Protein AF-W7L1K3-F1 (afdb_monomer)

Mean predicted aligned error: 6.77 Å

Radius of gyration: 20.01 Å; Cα contacts (8 Å, |Δi|>4): 403; chains: 1; bounding box: 51×34×60 Å

Structure (mmCIF, N/CA/C/O backbone):
data_AF-W7L1K3-F1
#
_entry.id   AF-W7L1K3-F1
#
loop_
_atom_site.group_PDB
_atom_site.id
_atom_site.type_symbol
_atom_site.label_atom_id
_atom_site.label_alt_id
_atom_site.label_comp_id
_atom_site.label_asym_id
_atom_site.label_entity_id
_atom_site.label_seq_id
_atom_site.pdbx_PDB_ins_code
_atom_site.Cartn_x
_atom_site.Cartn_y
_atom_site.Cartn_z
_atom_site.occupancy
_atom_site.B_iso_or_equiv
_atom_site.auth_seq_id
_atom_site.auth_comp_id
_atom_site.auth_asym_id
_atom_site.auth_atom_id
_atom_site.pdbx_PDB_model_num
ATOM 1 N N . MET A 1 1 ? -11.230 3.909 22.673 1.00 78.31 1 MET A N 1
ATOM 2 C CA . MET A 1 1 ? -10.553 5.208 22.445 1.00 78.31 1 MET A CA 1
ATOM 3 C C . MET A 1 1 ? -11.405 6.005 21.473 1.00 78.31 1 MET A C 1
ATOM 5 O O . MET A 1 1 ? -11.542 5.576 20.331 1.00 78.31 1 MET A O 1
ATOM 9 N N . LYS A 1 2 ? -11.936 7.160 21.893 1.00 91.50 2 LYS A N 1
ATOM 10 C CA . LYS A 1 2 ? -12.696 8.047 21.000 1.00 91.50 2 LYS A CA 1
ATOM 11 C C . LYS A 1 2 ? -11.773 8.823 20.076 1.00 91.50 2 LYS A C 1
ATOM 13 O O . LYS A 1 2 ? -10.709 9.268 20.498 1.00 91.50 2 LYS A O 1
ATOM 18 N N . PHE A 1 3 ? -12.205 9.022 18.838 1.00 91.75 3 PHE A N 1
ATOM 19 C CA . PHE A 1 3 ? -11.509 9.873 17.883 1.00 91.75 3 PHE A CA 1
ATOM 20 C C . PHE A 1 3 ? -12.466 10.470 16.857 1.00 91.75 3 PHE A C 1
ATOM 22 O O . PHE A 1 3 ? -13.527 9.907 16.563 1.00 91.75 3 PHE A O 1
ATOM 29 N N . GLU A 1 4 ? -12.073 11.612 16.303 1.00 92.44 4 GLU A N 1
ATOM 30 C CA . GLU A 1 4 ? -12.702 12.162 15.108 1.00 92.44 4 GLU A CA 1
ATOM 31 C C . GLU A 1 4 ? -12.163 11.454 13.874 1.00 92.44 4 GLU A C 1
ATOM 33 O O . GLU A 1 4 ? -10.956 11.243 13.716 1.00 92.44 4 GLU A O 1
ATOM 38 N N . GLY A 1 5 ? -13.068 11.061 12.993 1.00 92.94 5 GLY A N 1
ATOM 39 C CA . GLY A 1 5 ? -12.716 10.237 11.858 1.00 92.94 5 GLY A CA 1
ATOM 40 C C . GLY A 1 5 ? -13.723 10.336 10.734 1.00 92.94 5 GLY A C 1
ATOM 41 O O . GLY A 1 5 ? -14.677 11.119 10.741 1.00 92.94 5 GLY A O 1
ATOM 42 N N . LYS A 1 6 ? -13.494 9.519 9.719 1.00 94.25 6 LYS A N 1
ATOM 43 C CA . LYS A 1 6 ? -14.385 9.387 8.576 1.00 94.25 6 LYS A CA 1
ATOM 44 C C . LYS A 1 6 ? -14.376 7.969 8.046 1.00 94.25 6 LYS A C 1
ATOM 46 O O . LYS A 1 6 ? -13.450 7.199 8.286 1.00 94.25 6 LYS A O 1
ATOM 51 N N . ILE A 1 7 ? -15.413 7.661 7.287 1.00 94.56 7 ILE A N 1
ATOM 52 C CA . ILE A 1 7 ? -15.536 6.418 6.545 1.00 94.56 7 ILE A CA 1
ATOM 53 C C . ILE A 1 7 ? -15.354 6.755 5.070 1.00 94.56 7 ILE A C 1
ATOM 55 O O . ILE A 1 7 ? -16.079 7.594 4.532 1.00 94.56 7 ILE A O 1
ATOM 59 N N . LEU A 1 8 ? -14.352 6.144 4.444 1.00 92.88 8 LEU A N 1
ATOM 60 C CA . LEU A 1 8 ? -14.121 6.190 3.002 1.00 92.88 8 LEU A CA 1
ATOM 61 C C . LEU A 1 8 ? -14.648 4.884 2.419 1.00 92.88 8 LEU A C 1
ATOM 63 O O . LEU A 1 8 ? -14.206 3.826 2.852 1.00 92.88 8 LEU A O 1
ATOM 67 N N . PHE A 1 9 ? -15.563 4.924 1.460 1.00 92.56 9 PHE A N 1
ATOM 68 C CA . PHE A 1 9 ? -16.149 3.701 0.915 1.00 92.56 9 PHE A CA 1
ATOM 69 C C . PHE A 1 9 ? -16.414 3.793 -0.584 1.00 92.56 9 PHE A C 1
ATOM 71 O O . PHE A 1 9 ? -16.587 4.878 -1.137 1.00 92.56 9 PHE A O 1
ATOM 78 N N . TYR A 1 10 ? -16.394 2.630 -1.224 1.00 88.62 10 TYR A N 1
ATOM 79 C CA . TYR A 1 10 ? -16.428 2.438 -2.665 1.00 88.62 10 TYR A CA 1
ATOM 80 C C . TYR A 1 10 ? -17.730 1.733 -3.024 1.00 88.62 10 TYR A C 1
ATOM 82 O O . TYR A 1 10 ? -18.000 0.658 -2.487 1.00 88.62 10 TYR A O 1
ATOM 90 N N . VAL A 1 11 ? -18.522 2.315 -3.921 1.00 87.75 11 VAL A N 1
ATOM 91 C CA . VAL A 1 11 ? -19.833 1.775 -4.310 1.00 87.75 11 VAL A CA 1
ATOM 92 C C . VAL A 1 11 ? -19.910 1.630 -5.821 1.00 87.75 11 VAL A C 1
ATOM 94 O O . VAL A 1 11 ? -19.554 2.555 -6.547 1.00 87.75 11 VAL A O 1
ATOM 97 N N . LYS A 1 12 ? -20.381 0.477 -6.293 1.00 84.06 12 LYS A N 1
ATOM 98 C CA . LYS A 1 12 ? -20.717 0.249 -7.699 1.00 84.06 12 LYS A CA 1
ATOM 99 C C . LYS A 1 12 ? -22.094 0.815 -8.016 1.00 84.06 12 LYS A C 1
ATOM 101 O O . LYS A 1 12 ? -23.059 0.565 -7.292 1.00 84.06 12 LYS A O 1
ATOM 106 N N . ASP A 1 13 ? -22.189 1.543 -9.119 1.00 82.25 13 ASP A N 1
ATOM 107 C CA . ASP A 1 13 ? -23.480 1.880 -9.711 1.00 82.25 13 ASP A CA 1
ATOM 108 C C . ASP A 1 13 ? -24.020 0.740 -10.595 1.00 82.25 13 ASP A C 1
ATOM 110 O O . ASP A 1 13 ? -23.425 -0.333 -10.719 1.00 82.25 13 ASP A O 1
ATOM 114 N N . THR A 1 14 ? -25.168 0.975 -11.231 1.00 85.75 14 THR A N 1
ATOM 115 C CA . THR A 1 14 ? -25.820 0.017 -12.138 1.00 85.75 14 THR A CA 1
ATOM 116 C C . THR A 1 14 ? -25.010 -0.294 -13.400 1.00 85.75 14 THR A C 1
ATOM 118 O O . THR A 1 14 ? -25.306 -1.272 -14.079 1.00 85.75 14 THR A O 1
ATOM 121 N N . TYR A 1 15 ? -23.997 0.515 -13.719 1.00 75.06 15 TYR A N 1
ATOM 122 C CA . TYR A 1 15 ? -23.096 0.337 -14.857 1.00 75.06 15 TYR A CA 1
ATOM 123 C C . TYR A 1 15 ? -21.750 -0.285 -14.450 1.00 75.06 15 TYR A C 1
ATOM 125 O O . TYR A 1 15 ? -20.845 -0.374 -15.279 1.00 75.06 15 TYR A O 1
ATOM 133 N N . ASN A 1 16 ? -21.613 -0.748 -13.200 1.00 68.19 16 ASN A N 1
ATOM 134 C CA . ASN A 1 16 ? -20.369 -1.242 -12.600 1.00 68.19 16 ASN A CA 1
ATOM 135 C C . ASN A 1 16 ? -19.248 -0.193 -12.497 1.00 68.19 16 ASN A C 1
ATOM 137 O O . ASN A 1 16 ? -18.088 -0.553 -12.275 1.00 68.19 16 ASN A O 1
ATOM 141 N N . CYS A 1 17 ? -19.571 1.097 -12.601 1.00 69.12 17 CYS A N 1
ATOM 142 C CA . CYS A 1 17 ? -18.617 2.153 -12.294 1.00 69.12 17 CYS A CA 1
ATOM 143 C C . CYS A 1 17 ? -18.466 2.259 -10.774 1.00 69.12 17 CYS A C 1
ATOM 145 O O . CYS A 1 17 ? -19.456 2.280 -10.041 1.00 69.12 17 CYS A O 1
ATOM 147 N N . VAL A 1 18 ? -17.222 2.316 -10.296 1.00 74.75 18 VAL A N 1
ATOM 148 C CA . VAL A 1 18 ? -16.917 2.425 -8.866 1.00 74.75 18 VAL A CA 1
ATOM 149 C C . VAL A 1 18 ? -16.780 3.894 -8.482 1.00 74.75 18 VAL A C 1
ATOM 151 O O . VAL A 1 18 ? -15.922 4.604 -9.003 1.00 74.75 18 VAL A O 1
ATOM 154 N N . HIS A 1 19 ? -17.591 4.325 -7.523 1.00 79.25 19 HIS A N 1
ATOM 155 C CA . HIS A 1 19 ? -17.624 5.682 -6.986 1.00 79.25 19 HIS A CA 1
ATOM 156 C C . HIS A 1 19 ? -17.067 5.716 -5.567 1.00 79.25 19 HIS A C 1
ATOM 158 O O . HIS A 1 19 ? -17.288 4.790 -4.787 1.00 79.25 19 HIS A O 1
ATOM 164 N N . ILE A 1 20 ? -16.360 6.794 -5.220 1.00 83.00 20 ILE A N 1
ATOM 165 C CA . ILE A 1 20 ? -15.726 6.974 -3.908 1.00 83.00 20 ILE A CA 1
ATOM 166 C C . ILE A 1 20 ? -16.520 7.990 -3.087 1.00 83.00 20 ILE A C 1
ATOM 168 O O . ILE A 1 20 ? -16.715 9.127 -3.513 1.00 83.00 20 ILE A O 1
ATOM 172 N N . TYR A 1 21 ? -16.897 7.613 -1.867 1.00 89.44 21 TYR A N 1
ATOM 173 C CA . TYR A 1 21 ? -17.633 8.459 -0.931 1.00 89.44 21 TYR A CA 1
ATOM 174 C C . TYR A 1 21 ? -16.874 8.632 0.385 1.00 89.44 21 TYR A C 1
ATOM 176 O O . TYR A 1 21 ? -16.199 7.720 0.862 1.00 89.44 21 TYR A O 1
ATOM 184 N N . LYS A 1 22 ? -17.002 9.816 0.996 1.00 91.19 22 LYS A N 1
ATOM 185 C CA . LYS A 1 22 ? -16.399 10.165 2.293 1.00 91.19 22 LYS A CA 1
ATOM 186 C C . LYS A 1 22 ? -17.496 10.614 3.266 1.00 91.19 22 LYS A C 1
ATOM 188 O O . LYS A 1 22 ? -18.189 11.594 3.002 1.00 91.19 22 LYS A O 1
ATOM 193 N N . LYS A 1 23 ? -17.624 9.953 4.420 1.00 93.88 23 LYS A N 1
ATOM 194 C CA . LYS A 1 23 ? -18.564 10.318 5.495 1.00 93.88 23 LYS A CA 1
ATOM 195 C C . LYS A 1 23 ? -17.812 10.687 6.769 1.00 93.88 23 LYS A C 1
ATOM 197 O O . LYS A 1 23 ? -17.231 9.816 7.403 1.00 93.88 23 LYS A O 1
ATOM 202 N N . LYS A 1 24 ? -17.831 11.964 7.159 1.00 93.19 24 LYS A N 1
ATOM 203 C CA . LYS A 1 24 ? -17.220 12.435 8.416 1.00 93.19 24 LYS A CA 1
ATOM 204 C C . LYS A 1 24 ? -18.101 12.112 9.627 1.00 93.19 24 LYS A C 1
ATOM 206 O O . LYS A 1 24 ? -19.330 12.153 9.528 1.00 93.19 24 LYS A O 1
ATOM 211 N N . SER A 1 25 ? -17.474 11.827 10.766 1.00 92.19 25 SER A N 1
ATOM 212 C CA . SER A 1 25 ? -18.152 11.770 12.061 1.00 92.19 25 SER A CA 1
ATOM 213 C C . SER A 1 25 ? -18.666 13.154 12.466 1.00 92.19 25 SER A C 1
ATOM 215 O O . SER A 1 25 ? -18.032 14.161 12.163 1.00 92.19 25 SER A O 1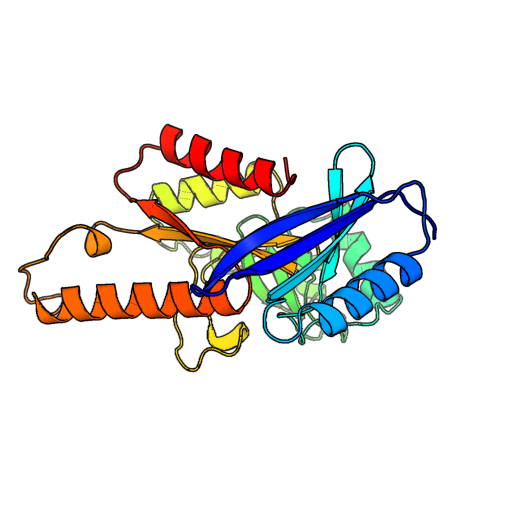
ATOM 217 N N . LYS A 1 26 ? -19.788 13.215 13.195 1.00 90.81 26 LYS A N 1
ATOM 218 C CA . LYS A 1 26 ? -20.305 14.479 13.765 1.00 90.81 26 LYS A CA 1
ATOM 219 C C . LYS A 1 26 ? -19.446 15.021 14.920 1.00 90.81 26 LYS A C 1
ATOM 221 O O . LYS A 1 26 ? -19.574 16.183 15.272 1.00 90.81 26 LYS A O 1
ATOM 226 N N . GLY A 1 27 ? -18.616 14.169 15.510 1.00 90.94 27 GLY A N 1
ATOM 227 C CA . GLY A 1 27 ? -17.691 14.469 16.598 1.00 90.94 27 GLY A CA 1
ATOM 228 C C . GLY A 1 27 ? -16.940 13.194 16.999 1.00 90.94 27 GLY A C 1
ATOM 229 O O . GLY A 1 27 ? -17.129 12.161 16.342 1.00 90.94 27 GLY A O 1
ATOM 230 N N . PRO A 1 28 ? -16.124 13.230 18.065 1.00 93.31 28 PRO A N 1
ATOM 231 C CA . PRO A 1 28 ? -15.355 12.075 18.506 1.00 93.31 28 PRO A CA 1
ATOM 232 C C . PRO A 1 28 ? -16.248 10.874 18.844 1.00 93.31 28 PRO A C 1
ATOM 234 O O . PRO A 1 28 ? -17.194 10.980 19.629 1.00 93.31 28 PRO A O 1
ATOM 237 N N . ALA A 1 29 ? -15.928 9.710 18.285 1.00 93.44 29 ALA A N 1
ATOM 238 C CA . ALA A 1 29 ? -16.671 8.471 18.500 1.00 93.44 29 ALA A CA 1
ATOM 239 C C . ALA A 1 29 ? -15.726 7.291 18.750 1.00 93.44 29 ALA A C 1
ATOM 241 O O . ALA A 1 29 ? -14.567 7.316 18.337 1.00 93.44 29 ALA A O 1
ATOM 242 N N . GLU A 1 30 ? -16.225 6.272 19.449 1.00 94.75 30 GLU A N 1
ATOM 243 C CA . GLU A 1 30 ? -15.527 4.992 19.606 1.00 94.75 30 GLU A CA 1
ATOM 244 C C . GLU A 1 30 ? -15.487 4.235 18.269 1.00 94.75 30 GLU A C 1
ATOM 246 O O . GLU A 1 30 ? -16.357 4.436 17.414 1.00 94.75 30 GLU A O 1
ATOM 251 N N . ILE A 1 31 ? -14.493 3.358 18.088 1.00 93.50 31 ILE A N 1
ATOM 252 C CA . ILE A 1 31 ? -14.287 2.628 16.827 1.00 93.50 31 ILE A CA 1
ATOM 253 C C . ILE A 1 31 ? -15.497 1.753 16.462 1.00 93.50 31 ILE A C 1
ATOM 255 O O . ILE A 1 31 ? -15.827 1.627 15.284 1.00 93.50 31 ILE A O 1
ATOM 259 N N . GLU A 1 32 ? -16.194 1.215 17.461 1.00 94.62 32 GLU A N 1
ATOM 260 C CA . GLU A 1 32 ? -17.378 0.363 17.330 1.00 94.62 32 GLU A CA 1
ATOM 261 C C . GLU A 1 32 ? -18.506 1.089 16.585 1.00 94.62 32 GLU A C 1
ATOM 263 O O . GLU A 1 32 ? -19.116 0.517 15.691 1.00 94.62 32 GLU A O 1
ATOM 268 N N . LYS A 1 33 ? -18.705 2.394 16.822 1.00 95.19 33 LYS A N 1
ATOM 269 C CA . LYS A 1 33 ? -19.738 3.173 16.112 1.00 95.19 33 LYS A CA 1
ATOM 270 C C . LYS A 1 33 ? -19.461 3.310 14.617 1.00 95.19 33 LYS A C 1
ATOM 272 O O . LYS A 1 33 ? -20.388 3.367 13.808 1.00 95.19 33 LYS A O 1
ATOM 277 N N . TYR A 1 34 ? -18.187 3.402 14.236 1.00 95.75 34 TYR A N 1
ATOM 278 C CA . TYR A 1 34 ? -17.806 3.406 12.825 1.00 95.75 34 TYR A CA 1
ATOM 279 C C . TYR A 1 34 ? -18.022 2.024 12.202 1.00 95.75 34 TYR A C 1
ATOM 281 O O . TYR A 1 34 ? -18.464 1.945 11.060 1.00 95.75 34 TYR A O 1
ATOM 289 N N . GLN A 1 35 ? -17.745 0.951 12.951 1.00 94.75 35 GLN A N 1
ATOM 290 C CA . GLN A 1 35 ? -17.969 -0.428 12.507 1.00 94.75 35 GLN A CA 1
ATOM 291 C C . GLN A 1 35 ? -19.457 -0.701 12.287 1.00 94.75 35 GLN A C 1
ATOM 293 O O . GLN A 1 35 ? -19.824 -1.103 11.192 1.00 94.75 35 GLN A O 1
ATOM 298 N N . GLU A 1 36 ? -20.314 -0.340 13.244 1.00 95.44 36 GLU A N 1
ATOM 299 C CA . GLU A 1 36 ? -21.773 -0.431 13.109 1.00 95.44 36 GLU A CA 1
ATOM 300 C C . GLU A 1 36 ? -22.287 0.306 11.863 1.00 95.44 36 GLU A C 1
ATOM 302 O O . GLU A 1 36 ? -23.193 -0.162 11.178 1.00 95.44 36 GLU A O 1
ATOM 307 N N . TYR A 1 37 ? -21.716 1.473 11.538 1.00 95.38 37 TYR A N 1
ATOM 308 C CA . TYR A 1 37 ? -22.080 2.190 10.315 1.00 95.38 37 TYR A CA 1
ATOM 309 C C . TYR A 1 37 ? -21.643 1.441 9.053 1.00 95.38 37 TYR A C 1
ATOM 311 O O . TYR A 1 37 ? -22.412 1.365 8.098 1.00 95.38 37 TYR A O 1
ATOM 319 N N . VAL A 1 38 ? -20.424 0.897 9.035 1.00 95.56 38 VAL A N 1
ATOM 320 C CA . VAL A 1 38 ? -19.939 0.074 7.917 1.00 95.56 38 VAL A CA 1
ATOM 321 C C . VAL A 1 38 ? -20.794 -1.182 7.750 1.00 95.56 38 VAL A C 1
ATOM 323 O O . VAL A 1 38 ? -21.073 -1.565 6.619 1.00 95.56 38 VAL A O 1
ATOM 326 N N . ASP A 1 39 ? -21.239 -1.801 8.840 1.00 95.50 39 ASP A N 1
ATOM 327 C CA . ASP A 1 39 ? -22.076 -2.997 8.779 1.00 95.50 39 ASP A CA 1
ATOM 328 C C . ASP A 1 39 ? -23.478 -2.678 8.244 1.00 95.50 39 ASP A C 1
ATOM 330 O O . ASP A 1 39 ? -23.932 -3.358 7.327 1.00 95.50 39 ASP A O 1
ATOM 334 N N . ARG A 1 40 ? -24.090 -1.555 8.650 1.00 96.38 40 ARG A N 1
ATOM 335 C CA . ARG A 1 40 ? -25.317 -1.063 7.993 1.00 96.38 40 ARG A CA 1
ATOM 336 C C . ARG A 1 40 ? -25.124 -0.784 6.502 1.00 96.38 40 ARG A C 1
ATOM 338 O O . ARG A 1 40 ? -25.985 -1.131 5.705 1.00 96.38 40 ARG A O 1
ATOM 345 N N . LEU A 1 41 ? -23.992 -0.197 6.095 1.00 95.56 41 LEU A N 1
ATOM 346 C CA . LEU A 1 41 ? -23.705 0.009 4.668 1.00 95.56 41 LEU A CA 1
ATOM 347 C C . LEU A 1 41 ? -23.650 -1.315 3.896 1.00 95.56 41 LEU A C 1
ATOM 349 O O . LEU A 1 41 ? -24.090 -1.355 2.750 1.00 95.56 41 LEU A O 1
ATOM 353 N N . LYS A 1 42 ? -23.106 -2.385 4.491 1.00 94.38 42 LYS A N 1
ATOM 354 C CA . LYS 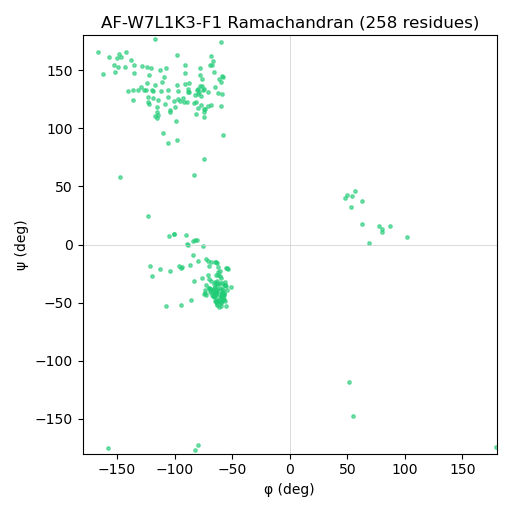A 1 42 ? -23.097 -3.715 3.861 1.00 94.38 42 LYS A CA 1
ATOM 355 C C . LYS A 1 42 ? -24.514 -4.254 3.682 1.00 94.38 42 LYS A C 1
ATOM 357 O O . LYS A 1 42 ? -24.797 -4.830 2.640 1.00 94.38 42 LYS A O 1
ATOM 362 N N . GLU A 1 43 ? -25.389 -4.055 4.665 1.00 94.69 43 GLU A N 1
ATOM 363 C CA . GLU A 1 43 ? -26.796 -4.471 4.590 1.00 94.69 43 GLU A CA 1
ATOM 364 C C . GLU A 1 43 ? -27.572 -3.678 3.526 1.00 94.69 43 GLU A C 1
ATOM 366 O O . GLU A 1 43 ? -28.296 -4.266 2.729 1.00 94.69 43 GLU A O 1
ATOM 371 N N . GLU A 1 44 ? -27.392 -2.355 3.472 1.00 95.50 44 GLU A N 1
ATOM 372 C CA . GLU A 1 44 ? -28.120 -1.469 2.551 1.00 95.50 44 GLU A CA 1
ATOM 373 C C . GLU A 1 44 ? -27.646 -1.586 1.096 1.00 95.50 44 GLU A C 1
ATOM 375 O O . GLU A 1 44 ? -28.450 -1.545 0.163 1.00 95.50 44 GLU A O 1
ATOM 380 N N . LEU A 1 45 ? -26.330 -1.677 0.882 1.00 93.62 45 LEU A N 1
ATOM 381 C CA . LEU A 1 45 ? -25.731 -1.668 -0.454 1.00 93.62 45 LEU A CA 1
ATOM 382 C C . LEU A 1 45 ? -25.462 -3.074 -0.984 1.00 93.62 45 LEU A C 1
ATOM 384 O O . LEU A 1 45 ? -25.331 -3.240 -2.196 1.00 93.62 45 LEU A O 1
ATOM 388 N N . THR A 1 46 ? -25.415 -4.086 -0.117 1.00 91.25 46 THR A N 1
ATOM 389 C CA . THR A 1 46 ? -25.217 -5.493 -0.485 1.00 91.25 46 THR A CA 1
ATOM 390 C C . THR A 1 46 ? -23.994 -5.690 -1.392 1.00 91.25 46 THR A C 1
ATOM 392 O O . THR A 1 46 ? -22.876 -5.348 -1.008 1.00 91.25 46 THR A O 1
ATOM 395 N N . ASP A 1 47 ? -24.188 -6.191 -2.612 1.00 87.50 47 ASP A N 1
ATOM 396 C CA . ASP A 1 47 ? -23.152 -6.439 -3.619 1.00 87.50 47 ASP A CA 1
ATOM 397 C C . ASP A 1 47 ? -22.564 -5.159 -4.243 1.00 87.50 47 ASP A C 1
ATOM 399 O O . ASP A 1 47 ? -21.500 -5.193 -4.872 1.00 87.50 47 ASP A O 1
ATOM 403 N N . LYS A 1 48 ? -23.226 -4.012 -4.052 1.00 90.62 48 LYS A N 1
ATOM 404 C CA . LYS A 1 48 ? -22.748 -2.716 -4.544 1.00 90.62 48 LYS A CA 1
ATOM 405 C C . LYS A 1 48 ? -21.616 -2.155 -3.699 1.00 90.62 48 LYS A C 1
ATOM 407 O O . LYS A 1 48 ? -20.803 -1.402 -4.235 1.00 90.62 48 LYS A O 1
ATOM 412 N N . LEU A 1 49 ? -21.538 -2.474 -2.404 1.00 92.44 49 LEU A N 1
ATOM 413 C CA . LEU A 1 49 ? -20.422 -2.027 -1.571 1.00 92.44 49 LEU A CA 1
ATOM 414 C C . LEU A 1 49 ? -19.176 -2.842 -1.920 1.00 92.44 49 LEU A C 1
ATOM 416 O O . LEU A 1 49 ? -19.109 -4.039 -1.672 1.00 92.44 49 LEU A O 1
ATOM 420 N N . VAL A 1 50 ? -18.169 -2.172 -2.473 1.00 88.81 50 VAL A N 1
ATOM 421 C CA . VAL A 1 50 ? -16.920 -2.819 -2.889 1.00 88.81 50 VAL A CA 1
ATOM 422 C C . VAL A 1 50 ? -15.941 -2.918 -1.732 1.00 88.81 50 VAL A C 1
ATOM 424 O O . VAL A 1 50 ? -15.326 -3.955 -1.530 1.00 88.81 50 VAL A O 1
ATOM 427 N N . LYS A 1 51 ? -15.750 -1.809 -1.013 1.00 91.25 51 LYS A N 1
ATOM 428 C CA . LYS A 1 51 ? -14.774 -1.700 0.072 1.00 91.25 51 LYS A CA 1
ATOM 429 C C . LYS A 1 51 ? -15.097 -0.506 0.956 1.00 91.25 51 LYS A C 1
ATOM 431 O O . LYS A 1 51 ? -15.541 0.525 0.451 1.00 91.25 51 LYS A O 1
ATOM 436 N N . ALA A 1 52 ? -14.821 -0.599 2.253 1.00 94.00 52 ALA A N 1
ATOM 437 C CA . ALA A 1 52 ? -14.868 0.544 3.157 1.00 94.00 52 ALA A CA 1
ATOM 438 C C . ALA A 1 52 ? -13.657 0.591 4.091 1.00 94.00 52 ALA A C 1
ATOM 440 O O . ALA A 1 52 ? -13.134 -0.434 4.524 1.00 94.00 52 ALA A O 1
ATOM 441 N N . PHE A 1 53 ? -13.245 1.806 4.430 1.00 93.94 53 PHE A N 1
ATOM 442 C CA . PHE A 1 53 ? -12.150 2.113 5.333 1.00 93.94 53 PHE A CA 1
ATOM 443 C C . PHE A 1 53 ? -12.644 3.004 6.463 1.00 93.94 53 PHE A C 1
ATOM 445 O O . PHE A 1 53 ? -13.369 3.971 6.227 1.00 93.94 53 PHE A O 1
ATOM 452 N N . ILE A 1 54 ? -12.178 2.722 7.676 1.00 94.62 54 ILE A N 1
ATOM 453 C CA . ILE A 1 54 ? -12.294 3.633 8.812 1.00 94.62 54 ILE A CA 1
ATOM 454 C C . ILE A 1 54 ? -10.973 4.385 8.919 1.00 94.62 54 ILE A C 1
ATOM 456 O O . ILE A 1 54 ? -9.899 3.782 9.007 1.00 94.62 54 ILE A O 1
ATOM 460 N N . VAL A 1 55 ? -11.070 5.709 8.906 1.00 93.62 55 VAL A N 1
ATOM 461 C CA . VAL A 1 55 ? -9.931 6.618 8.885 1.00 93.62 55 VAL A CA 1
ATOM 462 C C . VAL A 1 55 ? -10.017 7.533 10.099 1.00 93.62 55 VAL A C 1
ATOM 464 O O . VAL A 1 55 ? -11.002 8.252 10.270 1.00 93.62 55 VAL A O 1
ATOM 467 N N . LYS A 1 56 ? -8.990 7.499 10.945 1.00 92.88 56 LYS A N 1
ATOM 468 C CA . LYS A 1 56 ? -8.805 8.418 12.070 1.00 92.88 56 LYS A CA 1
ATOM 469 C C . LYS A 1 56 ? -8.060 9.661 11.591 1.00 92.88 56 LYS A C 1
ATOM 471 O O . LYS A 1 56 ? -7.112 9.538 10.819 1.00 92.88 56 LYS A O 1
ATOM 476 N N . HIS A 1 57 ? -8.473 10.834 12.056 1.00 88.88 57 HIS A N 1
ATOM 477 C CA . HIS A 1 57 ? -7.738 12.075 11.835 1.00 88.88 57 HIS A CA 1
ATOM 478 C C . HIS A 1 57 ? -6.827 12.362 13.040 1.00 88.88 57 HIS A C 1
ATOM 480 O O . HIS A 1 57 ? -7.309 12.433 14.170 1.00 88.88 57 HIS A O 1
ATOM 486 N N . GLU A 1 58 ? -5.524 12.517 12.806 1.00 83.94 58 GLU A N 1
ATOM 487 C CA . GLU A 1 58 ? -4.526 12.893 13.819 1.00 83.94 58 GLU A CA 1
ATOM 488 C C . GLU A 1 58 ? -3.583 13.955 13.259 1.00 83.94 58 GLU A C 1
ATOM 490 O O . GLU A 1 58 ? -2.963 13.728 12.227 1.00 83.94 58 GLU A O 1
ATOM 495 N N . GLU A 1 59 ? -3.464 15.099 13.943 1.00 78.94 59 GLU A N 1
ATOM 496 C CA . GLU A 1 59 ? -2.430 16.118 13.673 1.00 78.94 59 GLU A CA 1
ATOM 497 C C . GLU A 1 59 ? -2.281 16.499 12.182 1.00 78.94 59 GLU A C 1
ATOM 499 O O . GLU A 1 59 ? -1.181 16.666 11.660 1.00 78.94 59 GLU A O 1
ATOM 504 N N . GLY A 1 60 ? -3.407 16.619 11.467 1.00 73.81 60 GLY A N 1
ATOM 505 C CA . GLY A 1 60 ? -3.428 16.970 10.041 1.00 73.81 60 GLY A CA 1
ATOM 506 C C . GLY A 1 60 ? -3.132 15.810 9.085 1.00 73.81 60 GLY A C 1
ATOM 507 O O . GLY A 1 60 ? -2.940 16.037 7.893 1.00 73.81 60 GLY A O 1
ATOM 508 N N . ARG A 1 61 ? -3.107 14.567 9.576 1.00 79.69 61 ARG A N 1
ATOM 509 C CA . ARG A 1 61 ? -2.913 13.345 8.790 1.00 79.69 61 ARG A CA 1
ATOM 510 C C . ARG A 1 61 ? -4.054 12.361 8.990 1.00 79.69 61 ARG A C 1
ATOM 512 O O . ARG A 1 61 ? -4.692 12.294 10.040 1.00 79.69 61 ARG A O 1
ATOM 519 N N . ASN A 1 62 ? -4.274 11.546 7.966 1.00 87.00 62 ASN A N 1
ATOM 520 C CA . ASN A 1 62 ? -5.196 10.427 8.041 1.00 87.00 62 ASN A CA 1
ATOM 521 C C . ASN A 1 62 ? -4.470 9.126 8.338 1.00 87.00 62 ASN A C 1
ATOM 523 O O . ASN A 1 62 ? -3.513 8.750 7.656 1.00 87.00 62 ASN A O 1
ATOM 527 N N . ILE A 1 63 ? -5.014 8.404 9.308 1.00 90.00 63 ILE A N 1
ATOM 528 C CA . ILE A 1 63 ? -4.562 7.083 9.704 1.00 90.00 63 ILE A CA 1
ATOM 529 C C . ILE A 1 63 ? -5.674 6.090 9.380 1.00 90.00 63 ILE A C 1
ATOM 531 O O . ILE A 1 63 ? -6.746 6.099 9.984 1.00 90.00 63 ILE A O 1
ATOM 535 N N . TYR A 1 64 ? -5.423 5.228 8.405 1.00 91.62 64 TYR A N 1
ATOM 536 C CA . TYR A 1 64 ? -6.292 4.124 8.029 1.00 91.62 64 TYR A CA 1
ATOM 537 C C . TYR A 1 64 ? -6.149 3.038 9.094 1.00 91.62 64 TYR A C 1
ATOM 539 O O . TYR A 1 64 ? -5.098 2.409 9.221 1.00 91.62 64 TYR A O 1
ATOM 547 N N . ILE A 1 65 ? -7.193 2.853 9.899 1.00 91.00 65 ILE A N 1
ATOM 548 C CA . ILE A 1 65 ? -7.156 1.957 11.064 1.00 91.00 65 ILE A CA 1
ATOM 549 C C . ILE A 1 65 ? -7.888 0.638 10.821 1.00 91.00 65 ILE A C 1
ATOM 551 O O . ILE A 1 65 ? -7.606 -0.350 11.491 1.00 91.00 65 ILE A O 1
ATOM 555 N N . ARG A 1 66 ? -8.827 0.605 9.868 1.00 90.06 66 ARG A N 1
ATOM 556 C CA . ARG A 1 66 ? -9.563 -0.609 9.502 1.00 90.06 66 ARG A CA 1
ATOM 557 C C . ARG A 1 66 ? -10.009 -0.559 8.046 1.00 90.06 66 ARG A C 1
ATOM 559 O O . ARG A 1 66 ? -10.336 0.512 7.539 1.00 90.06 66 ARG A O 1
ATOM 566 N N . CYS A 1 67 ? -10.077 -1.727 7.422 1.00 89.69 67 CYS A N 1
ATOM 567 C CA . CYS A 1 67 ? -10.656 -1.963 6.104 1.00 89.69 67 CYS A CA 1
ATOM 568 C C . CYS A 1 67 ? -11.669 -3.117 6.200 1.00 89.69 67 CYS A C 1
ATOM 570 O O . CYS A 1 67 ? -11.548 -3.961 7.090 1.00 89.69 67 CYS A O 1
ATOM 572 N N . THR A 1 68 ? -12.660 -3.154 5.309 1.00 86.94 68 THR A N 1
ATOM 573 C CA . THR A 1 68 ? -13.571 -4.303 5.156 1.00 86.94 68 THR A CA 1
ATOM 574 C C . THR A 1 68 ? -12.847 -5.550 4.677 1.00 86.94 68 THR A C 1
ATOM 576 O O . THR A 1 68 ? -13.206 -6.643 5.099 1.00 86.94 68 THR A O 1
ATOM 579 N N . ASP A 1 69 ? -11.797 -5.368 3.872 1.00 80.25 69 ASP A N 1
ATOM 580 C CA . ASP A 1 69 ? -11.023 -6.455 3.283 1.00 80.25 69 ASP A CA 1
ATOM 581 C C . ASP A 1 69 ? -9.550 -6.328 3.650 1.00 80.25 69 ASP A C 1
ATOM 583 O O . ASP A 1 69 ? -8.905 -5.298 3.411 1.00 80.25 69 ASP A O 1
ATOM 587 N N . THR A 1 70 ? -8.994 -7.408 4.187 1.00 71.38 70 THR A N 1
ATOM 588 C CA . THR A 1 70 ? -7.570 -7.504 4.498 1.00 71.38 70 THR A CA 1
ATOM 589 C C . THR A 1 70 ? -6.898 -8.365 3.438 1.00 71.38 70 THR A C 1
ATOM 591 O O . THR A 1 70 ? -7.174 -9.553 3.331 1.00 71.38 70 THR A O 1
ATOM 594 N N . TRP A 1 71 ? -5.993 -7.781 2.652 1.00 78.50 71 TRP A N 1
ATOM 595 C CA . TRP A 1 71 ? -5.240 -8.533 1.634 1.00 78.50 71 TRP A CA 1
ATOM 596 C C . TRP A 1 71 ? -3.966 -9.195 2.177 1.00 78.50 71 TRP A C 1
ATOM 598 O O . TRP A 1 71 ? -3.417 -10.088 1.540 1.00 78.50 71 TRP A O 1
ATOM 608 N N . ARG A 1 72 ? -3.477 -8.757 3.347 1.00 75.75 72 ARG A N 1
ATOM 609 C CA . ARG A 1 72 ? -2.362 -9.399 4.050 1.00 75.75 72 ARG A CA 1
ATOM 610 C C . ARG A 1 72 ? -2.874 -10.170 5.257 1.00 75.75 72 ARG A C 1
ATOM 612 O O . ARG A 1 72 ? -2.945 -9.642 6.363 1.00 75.75 72 ARG A O 1
ATOM 619 N N . THR A 1 73 ? -3.255 -11.415 5.021 1.00 70.19 73 THR A N 1
ATOM 620 C CA . THR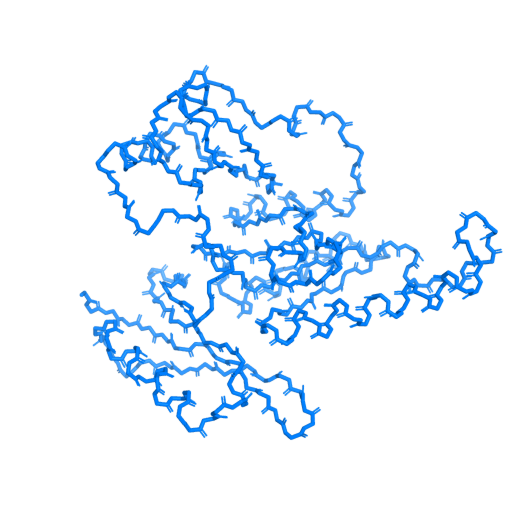 A 1 73 ? -3.676 -12.354 6.069 1.00 70.19 73 THR A CA 1
ATOM 621 C C . THR A 1 73 ? -2.489 -13.050 6.738 1.00 70.19 73 THR A C 1
ATOM 623 O O . THR A 1 73 ? -2.646 -13.718 7.751 1.00 70.19 73 THR A O 1
ATOM 626 N N . ASP A 1 74 ? -1.283 -12.882 6.192 1.00 71.56 74 ASP A N 1
ATOM 627 C CA . ASP A 1 74 ? -0.038 -13.455 6.698 1.00 71.56 74 ASP A CA 1
ATOM 628 C C . ASP A 1 74 ? 0.615 -12.628 7.818 1.00 71.56 74 ASP A C 1
ATOM 630 O O . ASP A 1 74 ? 1.697 -12.981 8.291 1.00 71.56 74 ASP A O 1
ATOM 634 N N . LEU A 1 75 ? -0.014 -11.535 8.258 1.00 74.06 75 LEU A N 1
ATOM 635 C CA . LEU A 1 75 ? 0.518 -10.670 9.309 1.00 74.06 75 LEU A CA 1
ATOM 636 C C . LEU A 1 75 ? 0.027 -11.100 10.689 1.00 74.06 75 LEU A C 1
ATOM 638 O O . LEU A 1 75 ? -1.037 -11.690 10.844 1.00 74.06 75 LEU A O 1
ATOM 642 N N . ASN A 1 76 ? 0.807 -10.770 11.715 1.00 68.12 76 ASN A N 1
ATOM 643 C CA . ASN A 1 76 ? 0.390 -11.020 13.088 1.00 68.12 76 ASN A CA 1
ATOM 644 C C . ASN A 1 76 ? -0.791 -10.116 13.466 1.00 68.12 76 ASN A C 1
ATOM 646 O O . ASN A 1 76 ? -0.636 -8.899 13.532 1.00 68.12 76 ASN A O 1
ATOM 650 N N . GLU A 1 77 ? -1.920 -10.724 13.824 1.00 64.81 77 GLU A N 1
ATOM 651 C CA . GLU A 1 77 ? -3.055 -10.020 14.439 1.00 64.81 77 GLU A CA 1
ATOM 652 C C . GLU A 1 77 ? -2.743 -9.575 15.876 1.00 64.81 77 GLU A C 1
ATOM 654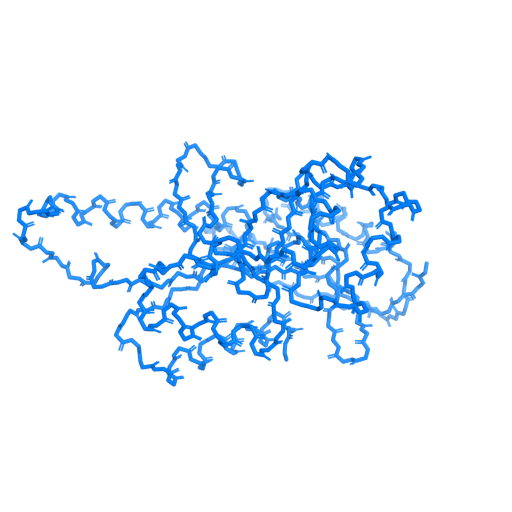 O O . GLU A 1 77 ? -3.286 -8.588 16.365 1.00 64.81 77 GLU A O 1
ATOM 659 N N . THR A 1 78 ? -1.825 -10.278 16.552 1.00 75.50 78 THR A N 1
ATOM 660 C CA . THR A 1 78 ? -1.402 -9.976 17.924 1.00 75.50 78 THR A CA 1
ATOM 661 C C . THR A 1 78 ? 0.088 -9.657 18.000 1.00 75.50 78 THR A C 1
ATOM 663 O O . THR A 1 78 ? 0.959 -10.353 17.465 1.00 75.50 78 THR A O 1
ATOM 666 N N . ILE A 1 79 ? 0.412 -8.569 18.696 1.00 84.81 79 ILE A N 1
ATOM 667 C CA . ILE A 1 79 ? 1.790 -8.136 18.912 1.00 84.81 79 ILE A CA 1
ATOM 668 C C . ILE A 1 79 ? 2.224 -8.608 20.298 1.00 84.81 79 ILE A C 1
ATOM 670 O O . ILE A 1 79 ? 1.814 -8.062 21.317 1.00 84.81 79 ILE A O 1
ATOM 674 N N . SER A 1 80 ? 3.072 -9.639 20.346 1.00 89.69 80 SER A N 1
ATOM 675 C CA . SER A 1 80 ? 3.692 -10.062 21.605 1.00 89.69 80 SER A CA 1
ATOM 676 C C . SER A 1 80 ? 4.658 -8.988 22.132 1.00 89.69 80 SER A C 1
ATOM 678 O O . SER A 1 80 ? 5.213 -8.221 21.340 1.00 89.69 80 SER A O 1
ATOM 680 N N . PRO A 1 81 ? 4.974 -8.959 23.440 1.00 92.94 81 PRO A N 1
ATOM 681 C CA . PRO A 1 81 ? 5.933 -7.994 23.985 1.00 92.94 81 PRO A CA 1
ATOM 682 C C . PRO A 1 81 ? 7.300 -8.026 23.283 1.00 92.94 81 PRO A C 1
ATOM 684 O O . PRO A 1 81 ? 7.929 -6.991 23.076 1.00 92.94 81 PRO A O 1
ATOM 687 N N . ASN A 1 82 ? 7.757 -9.209 22.861 1.00 92.81 82 ASN A N 1
ATOM 688 C CA . ASN A 1 82 ? 9.011 -9.356 22.118 1.00 92.81 82 ASN A CA 1
ATOM 689 C C . ASN A 1 82 ? 8.911 -8.839 20.678 1.00 92.81 82 ASN A C 1
ATOM 691 O O . ASN A 1 82 ? 9.884 -8.283 20.167 1.00 92.81 82 ASN A O 1
ATOM 695 N N . HIS A 1 83 ? 7.748 -8.997 20.040 1.00 92.94 83 HIS A N 1
ATOM 696 C CA . HIS A 1 83 ? 7.469 -8.389 18.744 1.00 92.94 83 HIS A CA 1
ATOM 697 C C . HIS A 1 83 ? 7.505 -6.858 18.859 1.00 92.94 83 HIS A C 1
ATOM 699 O O . HIS A 1 83 ? 8.242 -6.220 18.110 1.00 92.94 83 HIS A O 1
ATOM 705 N N . GLN A 1 84 ? 6.823 -6.283 19.857 1.00 93.38 84 GLN A N 1
ATOM 706 C CA . GLN A 1 84 ? 6.819 -4.836 20.090 1.00 93.38 84 GLN A CA 1
ATOM 707 C C . GLN A 1 84 ? 8.227 -4.295 20.353 1.00 93.38 84 GLN A C 1
ATOM 709 O O . GLN A 1 84 ? 8.635 -3.318 19.736 1.00 93.38 84 GLN A O 1
ATOM 714 N N . LYS A 1 85 ? 9.021 -4.968 21.199 1.00 95.25 85 LYS A N 1
ATOM 715 C CA . LYS A 1 85 ? 10.431 -4.602 21.434 1.00 95.25 85 LYS A CA 1
ATOM 716 C C . LYS A 1 85 ? 11.254 -4.577 20.146 1.00 95.25 85 LYS A C 1
ATOM 718 O O . LYS A 1 85 ? 12.185 -3.786 20.027 1.00 95.25 85 LYS A O 1
ATOM 723 N N . TYR A 1 86 ? 10.962 -5.468 19.199 1.00 95.75 86 TYR A N 1
ATOM 724 C CA . TYR A 1 86 ? 11.656 -5.477 17.917 1.00 95.75 86 TYR A CA 1
ATOM 725 C C . TYR A 1 86 ? 11.203 -4.335 17.004 1.00 95.75 86 TYR A C 1
ATOM 727 O O . TYR A 1 86 ? 12.058 -3.682 16.412 1.00 95.75 86 TYR A O 1
ATOM 735 N N . ILE A 1 87 ? 9.897 -4.060 16.940 1.00 94.00 87 ILE A N 1
ATOM 736 C CA . ILE A 1 87 ? 9.352 -2.909 16.207 1.00 94.00 87 ILE A CA 1
ATOM 737 C C . ILE A 1 87 ? 9.947 -1.601 16.747 1.00 94.00 87 ILE A C 1
ATOM 739 O O . ILE A 1 87 ? 10.462 -0.820 15.954 1.00 94.00 87 ILE A O 1
ATOM 743 N N . ASN A 1 88 ? 9.967 -1.409 18.071 1.00 95.81 88 ASN A N 1
ATOM 744 C CA . ASN A 1 88 ? 10.538 -0.214 18.707 1.00 95.81 88 ASN A CA 1
ATOM 745 C C . ASN A 1 88 ? 12.026 -0.049 18.373 1.00 95.81 88 ASN A C 1
ATOM 747 O O . ASN A 1 88 ? 12.473 1.026 17.989 1.00 95.81 88 ASN A O 1
ATOM 751 N N . PHE A 1 89 ? 12.794 -1.144 18.435 1.00 96.81 89 PHE A N 1
ATOM 752 C CA . PHE A 1 89 ? 14.196 -1.111 18.025 1.00 96.81 89 PHE A CA 1
ATOM 753 C C . PHE A 1 89 ? 14.352 -0.629 16.575 1.00 96.81 89 PHE A C 1
ATOM 755 O O . PHE A 1 89 ? 15.250 0.164 16.297 1.00 96.81 89 PHE A O 1
ATOM 762 N N . LEU A 1 90 ? 13.510 -1.108 15.650 1.00 96.19 90 LEU A N 1
ATOM 763 C CA . LEU A 1 90 ? 13.567 -0.677 14.254 1.00 96.19 90 LEU A CA 1
ATOM 764 C C . LEU A 1 90 ? 13.208 0.803 14.106 1.00 96.19 90 LEU A C 1
ATOM 766 O O . LEU A 1 90 ? 13.941 1.512 13.430 1.00 96.19 90 LEU A O 1
ATOM 770 N N . SER A 1 91 ? 12.157 1.292 14.768 1.00 93.38 91 SER A N 1
ATOM 771 C CA . SER A 1 91 ? 11.800 2.715 14.693 1.00 93.38 91 SER A CA 1
ATOM 772 C C . SER A 1 91 ? 12.892 3.635 15.239 1.00 93.38 91 SER A C 1
ATOM 774 O O . SER A 1 91 ? 13.081 4.718 14.709 1.00 93.38 91 SER A O 1
ATOM 776 N N . GLU A 1 92 ? 13.626 3.204 16.266 1.00 96.00 92 GLU A N 1
ATOM 777 C CA . GLU A 1 92 ? 14.679 4.010 16.902 1.00 96.00 92 GLU A CA 1
ATOM 778 C C . GLU A 1 92 ? 16.026 3.943 16.167 1.00 96.00 92 GLU A C 1
ATOM 780 O O . GLU A 1 92 ? 16.799 4.894 16.206 1.00 96.00 92 GLU A O 1
ATOM 785 N N . ASN A 1 93 ? 16.342 2.811 15.528 1.00 96.69 93 ASN A N 1
ATOM 786 C CA . ASN A 1 93 ? 17.696 2.543 15.021 1.00 96.69 93 ASN A CA 1
ATOM 787 C C . ASN A 1 93 ? 17.755 2.298 13.507 1.00 96.69 93 ASN A C 1
ATOM 789 O O . ASN A 1 93 ? 18.842 2.312 12.933 1.00 96.69 93 ASN A O 1
ATOM 793 N N . ARG A 1 94 ? 16.625 1.982 12.863 1.00 94.69 94 ARG A N 1
ATOM 794 C CA . ARG A 1 94 ? 16.530 1.489 11.477 1.00 94.69 94 ARG A CA 1
ATOM 795 C C . ARG A 1 94 ? 15.235 1.958 10.801 1.00 94.69 94 ARG A C 1
ATOM 797 O O . ARG A 1 94 ? 14.460 1.137 10.314 1.00 94.69 94 ARG A O 1
ATOM 804 N N . GLU A 1 95 ? 15.021 3.274 10.722 1.00 91.75 95 GLU A N 1
ATOM 805 C CA . GLU A 1 95 ? 13.862 3.867 10.021 1.00 91.75 95 GLU A CA 1
ATOM 806 C C . GLU A 1 95 ? 13.740 3.415 8.549 1.00 91.75 95 GLU A C 1
ATOM 808 O O . GLU A 1 95 ? 12.667 3.485 7.952 1.00 91.75 95 GLU A O 1
ATOM 813 N N . ASP A 1 96 ? 14.829 2.914 7.952 1.00 93.50 96 ASP A N 1
ATOM 814 C CA . ASP A 1 96 ? 14.865 2.370 6.595 1.00 93.50 96 ASP A CA 1
ATOM 815 C C . ASP A 1 96 ? 14.171 1.004 6.443 1.00 93.50 96 ASP A C 1
ATOM 817 O O . ASP A 1 96 ? 13.948 0.566 5.308 1.00 93.50 96 ASP A O 1
ATOM 821 N N . ILE A 1 97 ? 13.843 0.321 7.548 1.00 95.19 97 ILE A N 1
ATOM 822 C CA . ILE A 1 97 ? 13.264 -1.027 7.563 1.00 95.19 97 ILE A CA 1
ATOM 823 C C . ILE A 1 97 ? 12.049 -1.101 8.485 1.00 95.19 97 ILE A C 1
ATOM 825 O O . ILE A 1 97 ? 12.104 -0.781 9.667 1.00 95.19 97 ILE A O 1
ATOM 829 N N . ARG A 1 98 ? 10.979 -1.706 7.972 1.00 93.38 98 ARG A N 1
ATOM 830 C CA . ARG A 1 98 ? 9.810 -2.124 8.739 1.00 93.38 98 ARG A CA 1
ATOM 831 C C . ARG A 1 98 ? 9.723 -3.643 8.814 1.00 93.38 98 ARG A C 1
ATOM 833 O O . ARG A 1 98 ? 9.939 -4.338 7.822 1.00 93.38 98 ARG A O 1
ATOM 840 N N . PHE A 1 99 ? 9.352 -4.168 9.976 1.00 93.12 99 PHE A N 1
ATOM 841 C CA . PHE A 1 99 ? 8.927 -5.558 10.115 1.00 93.12 99 PHE A CA 1
ATOM 842 C C . PHE A 1 99 ? 7.417 -5.641 9.895 1.00 93.12 99 PHE A C 1
ATOM 844 O O . PHE A 1 99 ? 6.664 -4.942 10.570 1.00 93.12 99 PHE A O 1
ATOM 851 N N . VAL A 1 100 ? 6.985 -6.453 8.931 1.00 88.88 100 VAL A N 1
ATOM 852 C CA . VAL A 1 100 ? 5.567 -6.551 8.541 1.00 88.88 100 VAL A CA 1
ATOM 853 C C . VAL A 1 100 ? 5.001 -7.956 8.733 1.00 88.88 100 VAL A C 1
ATOM 855 O O . VAL A 1 100 ? 3.809 -8.096 8.959 1.00 88.88 100 VAL A O 1
ATOM 858 N N . GLY A 1 101 ? 5.836 -8.997 8.677 1.00 87.00 101 GLY A N 1
ATOM 859 C CA . GLY A 1 101 ? 5.383 -10.388 8.755 1.00 87.00 101 GLY A CA 1
ATOM 860 C C . GLY A 1 101 ? 5.080 -10.892 10.169 1.00 87.00 101 GLY A C 1
ATOM 861 O O . GLY A 1 101 ? 5.154 -10.149 11.148 1.00 87.00 101 GLY A O 1
ATOM 862 N N . PRO A 1 102 ? 4.805 -12.199 10.309 1.00 85.88 102 PRO A N 1
ATOM 863 C CA . PRO A 1 102 ? 4.496 -12.780 11.598 1.00 85.88 102 PRO A CA 1
ATOM 864 C C . PRO A 1 102 ? 5.774 -12.966 12.424 1.00 85.88 102 PRO A C 1
ATOM 866 O O . PRO A 1 102 ? 6.704 -13.685 12.037 1.00 85.88 102 PRO A O 1
ATOM 869 N N . TYR A 1 103 ? 5.835 -12.322 13.589 1.00 90.88 103 TYR A N 1
ATOM 870 C CA . TYR A 1 103 ? 6.928 -12.487 14.541 1.00 90.88 103 TYR A CA 1
ATOM 871 C C . TYR A 1 103 ? 6.808 -13.825 15.266 1.00 90.88 103 TYR A C 1
ATOM 873 O O . TYR A 1 103 ? 5.871 -14.043 16.031 1.00 90.88 103 TYR A O 1
ATOM 881 N N . LYS A 1 104 ? 7.805 -14.692 15.069 1.00 91.69 104 LYS A N 1
ATOM 882 C CA . LYS A 1 104 ? 7.918 -15.979 15.775 1.00 91.69 104 LYS A CA 1
ATOM 883 C C . LYS A 1 104 ? 9.031 -15.956 16.822 1.00 91.69 104 LYS A C 1
ATOM 885 O O . LYS A 1 104 ? 8.804 -16.285 17.977 1.00 91.69 104 LYS A O 1
ATOM 890 N N . ALA A 1 105 ? 10.241 -15.570 16.421 1.00 93.50 105 ALA A N 1
ATOM 891 C CA . ALA A 1 105 ? 11.395 -15.396 17.303 1.00 93.50 105 ALA A CA 1
ATOM 892 C C . ALA A 1 105 ? 12.515 -14.642 16.571 1.00 93.50 105 ALA A C 1
ATOM 894 O O . ALA A 1 105 ? 12.543 -14.612 15.342 1.00 93.50 105 ALA A O 1
ATOM 895 N N . MET A 1 106 ? 13.512 -14.142 17.308 1.00 95.56 106 MET A N 1
ATOM 896 C CA . MET A 1 106 ? 14.661 -13.421 16.733 1.00 95.56 106 MET A CA 1
ATOM 897 C C . MET A 1 106 ? 15.451 -14.212 15.673 1.00 95.56 106 MET A C 1
ATOM 899 O O . MET A 1 106 ? 15.994 -13.614 14.748 1.00 95.56 106 MET A O 1
ATOM 903 N N . ARG A 1 107 ? 15.519 -15.545 15.801 1.00 96.31 107 ARG A N 1
ATOM 904 C CA . ARG A 1 107 ? 16.217 -16.462 14.871 1.00 96.31 107 ARG A CA 1
ATOM 905 C C . ARG A 1 107 ? 15.277 -17.175 13.893 1.00 96.31 107 ARG A C 1
ATOM 907 O O . ARG A 1 107 ? 15.680 -18.117 13.217 1.00 96.31 107 ARG A O 1
ATOM 914 N N . ARG A 1 108 ? 14.004 -16.782 13.834 1.00 96.25 108 ARG A N 1
ATOM 915 C CA . ARG A 1 108 ? 13.051 -17.302 12.850 1.00 96.25 108 ARG A CA 1
ATOM 916 C C . ARG A 1 108 ? 12.820 -16.224 11.808 1.00 96.25 108 ARG A C 1
ATOM 918 O O . ARG A 1 108 ? 12.632 -15.061 12.147 1.00 96.25 108 ARG A O 1
ATOM 925 N N . LYS A 1 109 ? 12.880 -16.614 10.538 1.00 95.44 109 LYS A N 1
ATOM 926 C CA . LYS A 1 109 ? 12.678 -15.690 9.425 1.00 95.44 109 LYS A CA 1
ATOM 927 C C . LYS A 1 109 ? 11.288 -15.049 9.507 1.00 95.44 109 LYS A C 1
ATOM 929 O O . LYS A 1 109 ? 10.316 -15.739 9.803 1.00 95.44 109 LYS A O 1
ATOM 934 N N . GLY A 1 110 ? 11.222 -13.760 9.202 1.00 93.50 110 GLY A N 1
ATOM 935 C CA . GLY A 1 110 ? 9.992 -12.994 9.050 1.00 93.50 110 GLY A CA 1
ATOM 936 C C . GLY A 1 110 ? 10.116 -11.987 7.908 1.00 93.50 110 GLY A C 1
ATOM 937 O O . GLY A 1 110 ? 11.211 -11.742 7.389 1.00 93.50 110 GLY A O 1
ATOM 938 N N . LEU A 1 111 ? 8.979 -11.440 7.489 1.00 93.62 111 LEU A N 1
ATOM 939 C CA . LEU A 1 111 ? 8.895 -10.524 6.355 1.00 93.62 111 LEU A CA 1
ATOM 940 C C . LEU A 1 111 ? 9.255 -9.097 6.783 1.00 93.62 111 LEU A C 1
ATOM 942 O O . LEU A 1 111 ? 8.698 -8.574 7.750 1.00 93.62 111 LEU A O 1
ATOM 946 N N . HIS A 1 112 ? 10.174 -8.482 6.046 1.00 94.69 112 HIS A N 1
ATOM 947 C CA . HIS A 1 112 ? 10.595 -7.097 6.222 1.00 94.69 112 HIS A CA 1
ATOM 948 C C . HIS A 1 112 ? 10.335 -6.311 4.936 1.00 94.69 112 HIS A C 1
ATOM 950 O O . HIS A 1 112 ? 10.366 -6.882 3.846 1.00 94.69 112 HIS A O 1
ATOM 956 N N . LEU A 1 113 ? 10.111 -5.009 5.082 1.00 94.75 113 LEU A N 1
ATOM 957 C CA . LEU A 1 113 ? 9.896 -4.041 4.012 1.00 94.75 113 LEU A CA 1
ATOM 958 C C . LEU A 1 113 ? 10.910 -2.903 4.168 1.00 94.75 113 LEU A C 1
ATOM 960 O O . LEU A 1 113 ? 11.075 -2.391 5.270 1.00 94.75 113 LEU A O 1
ATOM 964 N N . CYS A 1 114 ? 11.593 -2.494 3.098 1.00 95.62 114 CYS A N 1
ATOM 965 C CA . CYS A 1 114 ? 12.504 -1.340 3.140 1.00 95.62 114 CYS A CA 1
ATOM 966 C C . CYS A 1 114 ? 11.817 -0.085 2.616 1.00 95.62 114 CYS A C 1
ATOM 968 O O . CYS A 1 114 ? 10.885 -0.182 1.821 1.00 95.62 114 CYS A O 1
ATOM 970 N N . SER A 1 115 ? 12.393 1.078 2.910 1.00 95.31 115 SER A N 1
ATOM 971 C CA . SER A 1 115 ? 11.970 2.389 2.392 1.00 95.31 115 SER A CA 1
ATOM 972 C C . SER A 1 115 ? 11.886 2.497 0.860 1.00 95.31 115 SER A C 1
ATOM 974 O O . SER A 1 115 ? 11.190 3.362 0.344 1.00 95.31 115 SER A O 1
ATOM 976 N N . ARG A 1 116 ? 12.560 1.610 0.111 1.00 95.50 116 ARG A N 1
ATOM 977 C CA . ARG A 1 116 ? 12.465 1.513 -1.363 1.00 95.50 116 ARG A CA 1
ATOM 978 C C . ARG A 1 116 ? 11.371 0.557 -1.863 1.00 95.50 116 ARG A C 1
ATOM 980 O O . ARG A 1 116 ? 11.345 0.235 -3.047 1.00 95.50 116 ARG A O 1
ATOM 987 N N . GLY A 1 117 ? 10.523 0.053 -0.970 1.00 95.38 117 GLY A N 1
ATOM 988 C CA . GLY A 1 117 ? 9.373 -0.791 -1.290 1.00 95.38 117 GLY A CA 1
ATOM 989 C C . GLY A 1 117 ? 9.674 -2.255 -1.616 1.00 95.38 117 GLY A C 1
ATOM 990 O O . GLY A 1 117 ? 8.827 -2.944 -2.171 1.00 95.38 117 GLY A O 1
ATOM 991 N N . HIS A 1 118 ? 10.862 -2.770 -1.300 1.00 95.25 118 HIS A N 1
ATOM 992 C CA . HIS A 1 118 ? 11.153 -4.195 -1.472 1.00 95.25 118 HIS A CA 1
ATOM 993 C C . HIS A 1 118 ? 10.771 -4.987 -0.228 1.00 95.25 118 HIS A C 1
ATOM 995 O O . HIS A 1 118 ? 11.176 -4.635 0.881 1.00 95.25 118 HIS A O 1
ATOM 1001 N N . GLU A 1 119 ? 10.084 -6.105 -0.430 1.00 94.19 119 GLU A N 1
ATOM 1002 C CA . GLU A 1 119 ? 9.874 -7.114 0.601 1.00 94.19 119 GLU A CA 1
ATOM 1003 C C . GLU A 1 119 ? 10.982 -8.172 0.554 1.00 94.19 119 GLU A C 1
ATOM 1005 O O . GLU A 1 119 ? 11.378 -8.632 -0.517 1.00 94.19 119 GLU A O 1
ATOM 1010 N N . TRP A 1 120 ? 11.489 -8.592 1.714 1.00 95.00 120 TRP A N 1
ATOM 1011 C CA . TRP A 1 120 ? 12.369 -9.758 1.804 1.00 95.00 120 TRP A CA 1
ATOM 1012 C C . TRP A 1 120 ? 12.211 -10.481 3.137 1.00 95.00 120 TRP A C 1
ATOM 1014 O O . TRP A 1 120 ? 11.863 -9.909 4.170 1.00 95.00 120 TRP A O 1
ATOM 1024 N N . VAL A 1 121 ? 12.497 -11.779 3.110 1.00 94.69 121 VAL A N 1
ATOM 1025 C CA . VAL A 1 121 ? 12.353 -12.661 4.266 1.00 94.69 121 VAL A CA 1
ATOM 1026 C C . VAL A 1 121 ? 13.717 -12.879 4.917 1.00 94.69 121 VAL A C 1
ATOM 1028 O O . VAL A 1 121 ? 14.631 -13.429 4.301 1.00 94.69 121 VAL A O 1
ATOM 1031 N N . ILE A 1 122 ? 13.858 -12.474 6.180 1.00 96.31 122 ILE A N 1
ATOM 1032 C CA . ILE A 1 122 ? 15.104 -12.595 6.947 1.00 96.31 122 ILE A CA 1
ATOM 1033 C C . ILE A 1 122 ? 14.835 -12.754 8.449 1.00 96.31 122 ILE A C 1
ATOM 1035 O O . ILE A 1 122 ? 13.752 -12.458 8.939 1.00 96.31 122 ILE A O 1
ATOM 1039 N N . GLU A 1 123 ? 15.809 -13.270 9.194 1.00 97.06 123 GLU A N 1
ATOM 1040 C CA . GLU A 1 123 ? 15.760 -13.330 10.657 1.00 97.06 123 GLU A CA 1
ATOM 1041 C C . GLU A 1 123 ? 15.920 -11.927 11.281 1.00 97.06 123 GLU A C 1
ATOM 1043 O O . GLU A 1 123 ? 16.898 -11.241 10.958 1.00 97.06 123 GLU A O 1
ATOM 1048 N N . PRO A 1 124 ? 15.053 -11.528 12.232 1.00 97.12 124 PRO A N 1
ATOM 1049 C CA . PRO A 1 124 ? 15.169 -10.256 12.950 1.00 97.12 124 PRO A CA 1
ATOM 1050 C C . PRO A 1 124 ? 16.554 -9.991 13.557 1.00 97.12 124 PRO A C 1
ATOM 1052 O O . PRO A 1 124 ? 17.047 -8.863 13.531 1.00 97.12 124 PRO A O 1
ATOM 1055 N N . ILE A 1 125 ? 17.231 -11.031 14.063 1.00 97.56 125 ILE A N 1
ATOM 1056 C CA . ILE A 1 125 ? 18.568 -10.895 14.660 1.00 97.56 125 ILE A CA 1
ATOM 1057 C C . ILE A 1 125 ? 19.625 -10.428 13.654 1.00 97.56 125 ILE A C 1
ATOM 1059 O O . ILE A 1 125 ? 20.558 -9.726 14.033 1.00 97.56 125 ILE A O 1
ATOM 1063 N N . LYS A 1 126 ? 19.493 -10.793 12.373 1.00 97.62 126 LYS A N 1
ATOM 1064 C CA . LYS A 1 126 ? 20.432 -10.374 11.322 1.00 97.62 126 LYS A CA 1
ATOM 1065 C C . LYS A 1 126 ? 20.225 -8.906 10.970 1.00 97.62 126 LYS A C 1
ATOM 1067 O O . LYS A 1 126 ? 21.195 -8.172 10.833 1.00 97.62 126 LYS A O 1
ATOM 1072 N N . VAL A 1 127 ? 18.971 -8.460 10.934 1.00 97.25 127 VAL A N 1
ATOM 1073 C CA . VAL A 1 127 ? 18.634 -7.042 10.746 1.00 97.25 127 VAL A CA 1
ATOM 1074 C C . VAL A 1 127 ? 19.148 -6.198 11.914 1.00 97.25 127 VAL A C 1
ATOM 1076 O O . VAL A 1 127 ? 19.758 -5.158 11.679 1.00 97.25 127 VAL A O 1
ATOM 1079 N N . LYS A 1 128 ? 19.010 -6.678 13.164 1.00 96.50 128 LYS A N 1
ATOM 1080 C CA . LYS A 1 128 ? 19.621 -6.030 14.343 1.00 96.50 128 LYS A CA 1
ATOM 1081 C C . LYS A 1 128 ? 21.140 -5.876 14.225 1.00 96.50 128 LYS A C 1
ATOM 1083 O O . LYS A 1 128 ? 21.686 -4.900 14.715 1.00 96.50 128 LYS A O 1
ATOM 1088 N N . ARG A 1 129 ? 21.813 -6.835 13.585 1.00 96.38 129 ARG A N 1
ATOM 1089 C CA . ARG A 1 129 ? 23.268 -6.825 13.348 1.00 96.38 129 ARG A CA 1
ATOM 1090 C C . ARG A 1 129 ? 23.695 -5.987 12.137 1.00 96.38 129 ARG A C 1
ATOM 1092 O O . ARG A 1 129 ? 24.875 -5.981 11.814 1.00 96.38 129 ARG A O 1
ATOM 1099 N N . GLY A 1 130 ? 22.762 -5.306 11.470 1.00 95.38 130 GLY A N 1
ATOM 1100 C CA . GLY A 1 130 ? 23.064 -4.397 10.364 1.00 95.38 130 GLY A CA 1
ATOM 1101 C C . GLY A 1 130 ? 22.812 -4.957 8.965 1.00 95.38 130 GLY A C 1
ATOM 1102 O O . GLY A 1 130 ? 23.112 -4.269 7.994 1.00 95.38 130 GLY A O 1
ATOM 1103 N N . GLU A 1 131 ? 22.228 -6.153 8.810 1.00 96.25 131 GLU A N 1
ATOM 1104 C CA . GLU A 1 131 ? 21.843 -6.618 7.469 1.00 96.25 131 GLU A CA 1
ATOM 1105 C C . GLU A 1 131 ? 20.798 -5.664 6.851 1.00 96.25 131 GLU A C 1
ATOM 1107 O O . GLU A 1 131 ? 19.913 -5.131 7.534 1.00 96.25 131 GLU A O 1
ATOM 1112 N N . THR A 1 132 ? 20.917 -5.441 5.543 1.00 94.75 132 THR A N 1
ATOM 1113 C CA . THR A 1 132 ? 20.068 -4.545 4.749 1.00 94.75 132 THR A CA 1
ATOM 1114 C C . THR A 1 132 ? 19.284 -5.317 3.688 1.00 94.75 132 THR A C 1
ATOM 1116 O O . THR A 1 132 ? 19.404 -6.536 3.534 1.00 94.75 132 THR A O 1
ATOM 1119 N N . CYS A 1 133 ? 18.432 -4.609 2.947 1.00 94.94 133 CYS A N 1
ATOM 1120 C CA . CYS A 1 133 ? 17.637 -5.202 1.883 1.00 94.94 133 CYS A CA 1
ATOM 1121 C C . CYS A 1 133 ? 18.521 -5.839 0.794 1.00 94.94 133 CYS A C 1
ATOM 1123 O O . CYS A 1 133 ? 19.264 -5.158 0.080 1.00 94.94 133 CYS A O 1
ATOM 1125 N N . SER A 1 134 ? 18.370 -7.152 0.602 1.00 92.31 134 SER A N 1
ATOM 1126 C CA . SER A 1 134 ? 19.120 -7.896 -0.419 1.00 92.31 134 SER A CA 1
ATOM 1127 C C . SER A 1 134 ? 18.808 -7.453 -1.855 1.00 92.31 134 SER A C 1
ATOM 1129 O O . SER A 1 134 ? 19.667 -7.588 -2.725 1.00 92.31 134 SER A O 1
ATOM 1131 N N . HIS A 1 135 ? 17.616 -6.898 -2.105 1.00 91.50 135 HIS A N 1
ATOM 1132 C CA . HIS A 1 135 ? 17.241 -6.345 -3.408 1.00 91.50 135 HIS A CA 1
ATOM 1133 C C . HIS A 1 135 ? 17.966 -5.029 -3.682 1.00 91.50 135 HIS A C 1
ATOM 1135 O O . HIS A 1 135 ? 18.520 -4.872 -4.762 1.00 91.50 135 HIS A O 1
ATOM 1141 N N . CYS A 1 136 ? 18.058 -4.136 -2.692 1.00 90.75 136 CYS A N 1
ATOM 1142 C CA . CYS A 1 136 ? 18.806 -2.882 -2.824 1.00 90.75 136 CYS A CA 1
ATOM 1143 C C . CYS A 1 136 ? 20.308 -3.112 -3.037 1.00 90.75 136 CYS A C 1
ATOM 1145 O O . CYS A 1 136 ? 20.952 -2.337 -3.737 1.00 90.75 136 CYS A O 1
ATOM 1147 N N . ARG A 1 137 ? 20.871 -4.177 -2.449 1.00 87.12 137 ARG A N 1
ATOM 1148 C CA . ARG A 1 137 ? 22.283 -4.545 -2.646 1.00 87.12 137 ARG A CA 1
ATOM 1149 C C . ARG A 1 137 ? 22.563 -5.067 -4.058 1.00 87.12 137 ARG A C 1
ATOM 1151 O O . ARG A 1 137 ? 23.678 -4.931 -4.557 1.00 87.12 137 ARG A O 1
ATOM 1158 N N . LYS A 1 138 ? 21.577 -5.695 -4.702 1.00 86.44 138 LYS A N 1
ATOM 1159 C CA . LYS A 1 138 ? 21.708 -6.184 -6.078 1.00 86.44 138 LYS A CA 1
ATOM 1160 C C . LYS A 1 138 ? 21.612 -5.003 -7.046 1.00 86.44 138 LYS A C 1
ATOM 1162 O O . LYS A 1 138 ? 20.718 -4.171 -6.937 1.00 86.44 138 LYS A O 1
ATOM 1167 N N . LYS A 1 139 ? 22.488 -4.965 -8.053 1.00 74.19 139 LYS A N 1
ATOM 1168 C CA . LYS A 1 139 ? 22.372 -4.031 -9.185 1.00 74.19 139 LYS A CA 1
ATOM 1169 C C . LYS A 1 139 ? 21.256 -4.496 -10.129 1.00 74.19 139 LYS A C 1
ATOM 1171 O O . LYS A 1 139 ? 21.527 -5.055 -11.188 1.00 74.19 139 LYS A O 1
ATOM 1176 N N . ILE A 1 140 ? 20.003 -4.323 -9.716 1.00 77.12 140 ILE A N 1
ATOM 1177 C CA . ILE A 1 140 ? 18.836 -4.577 -10.567 1.00 77.12 140 ILE A CA 1
ATOM 1178 C C . ILE A 1 140 ? 18.668 -3.373 -11.500 1.00 77.12 140 ILE A C 1
ATOM 1180 O O . ILE A 1 140 ? 18.715 -2.228 -11.051 1.00 77.12 140 ILE A O 1
ATOM 1184 N N . LYS A 1 141 ? 18.504 -3.620 -12.805 1.00 77.12 141 LYS A N 1
ATOM 1185 C CA . LYS A 1 141 ? 18.169 -2.562 -13.765 1.00 77.12 141 LYS A CA 1
ATOM 1186 C C . LYS A 1 141 ? 16.704 -2.167 -13.568 1.00 77.12 141 LYS A C 1
ATOM 1188 O O . LYS A 1 141 ? 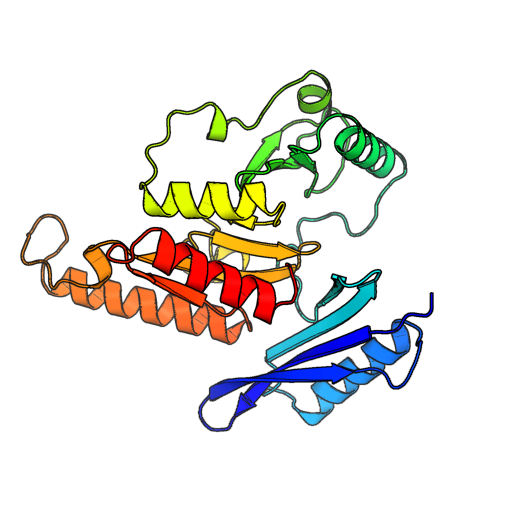15.821 -2.983 -13.803 1.00 77.12 141 LYS A O 1
ATOM 1193 N N . GLU A 1 142 ? 16.466 -0.925 -13.168 1.00 83.69 142 GLU A N 1
ATOM 1194 C CA . GLU A 1 142 ? 15.148 -0.282 -13.155 1.00 83.69 142 GLU A CA 1
ATOM 1195 C C . GLU A 1 142 ? 15.118 0.848 -14.194 1.00 83.69 142 GLU A C 1
ATOM 1197 O O . GLU A 1 142 ? 16.159 1.435 -14.503 1.00 83.69 142 GLU A O 1
ATOM 1202 N N . SER A 1 143 ? 13.947 1.134 -14.772 1.00 87.06 143 SER A N 1
ATOM 1203 C CA . SER A 1 143 ? 13.792 2.274 -15.684 1.00 87.06 143 SER A CA 1
ATOM 1204 C C . SER A 1 143 ? 13.954 3.593 -14.922 1.00 87.06 143 SER A C 1
ATOM 1206 O O . SER A 1 143 ? 13.687 3.656 -13.721 1.00 87.06 143 SER A O 1
ATOM 1208 N N . ASN A 1 144 ? 14.356 4.666 -15.615 1.00 90.19 144 ASN A N 1
ATOM 1209 C CA . ASN A 1 144 ? 14.503 5.983 -14.984 1.00 90.19 144 ASN A CA 1
ATOM 1210 C C . ASN A 1 144 ? 13.191 6.453 -14.337 1.00 90.19 144 ASN A C 1
ATOM 1212 O O . ASN A 1 144 ? 13.214 6.893 -13.194 1.00 90.19 144 ASN A O 1
ATOM 1216 N N . GLY A 1 145 ? 12.047 6.260 -15.003 1.00 91.69 145 GLY A N 1
ATOM 1217 C CA . GLY A 1 145 ? 10.740 6.608 -14.437 1.00 91.69 145 GLY A CA 1
ATOM 1218 C C . GLY A 1 145 ? 10.372 5.783 -13.198 1.00 91.69 145 GLY A C 1
ATOM 1219 O O . GLY A 1 145 ? 9.987 6.349 -12.180 1.00 91.69 145 GLY A O 1
ATOM 1220 N N . ALA A 1 146 ? 10.582 4.461 -13.207 1.00 92.88 146 ALA A N 1
ATOM 1221 C CA . ALA A 1 146 ? 10.332 3.634 -12.020 1.00 92.88 146 ALA A CA 1
ATOM 1222 C C . ALA A 1 146 ? 11.273 3.990 -10.853 1.00 92.88 146 ALA A C 1
ATOM 1224 O O . ALA A 1 146 ? 10.863 3.990 -9.687 1.00 92.88 146 ALA A O 1
ATOM 1225 N N . LYS A 1 147 ? 12.532 4.331 -11.156 1.00 93.94 147 LYS A N 1
ATOM 1226 C CA . LYS A 1 147 ? 13.498 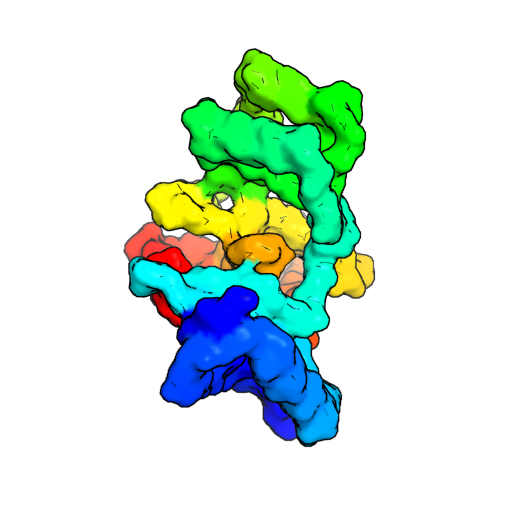4.843 -10.177 1.00 93.94 147 LYS A CA 1
ATOM 1227 C C . LYS A 1 147 ? 13.054 6.184 -9.599 1.00 93.94 147 LYS A C 1
ATOM 1229 O O . LYS A 1 147 ? 13.130 6.367 -8.385 1.00 93.94 147 LYS A O 1
ATOM 1234 N N . PHE A 1 148 ? 12.567 7.087 -10.448 1.00 96.19 148 PHE A N 1
ATOM 1235 C CA . PHE A 1 148 ? 12.028 8.379 -10.044 1.00 96.19 148 PHE A CA 1
ATOM 1236 C C . PHE A 1 148 ? 10.836 8.205 -9.097 1.00 96.19 148 PHE A C 1
ATOM 1238 O O . PHE A 1 148 ? 10.880 8.722 -7.984 1.00 96.19 148 PHE A O 1
ATOM 1245 N N . ILE A 1 149 ? 9.848 7.374 -9.456 1.00 96.94 149 ILE A N 1
ATOM 1246 C CA . ILE A 1 149 ? 8.698 7.046 -8.590 1.00 96.94 149 ILE A CA 1
ATOM 1247 C C . ILE A 1 149 ? 9.170 6.450 -7.255 1.00 96.94 149 ILE A C 1
ATOM 1249 O O . ILE A 1 149 ? 8.730 6.888 -6.194 1.00 96.94 149 ILE A O 1
ATOM 1253 N N . THR A 1 150 ? 10.110 5.496 -7.283 1.00 96.56 150 THR A N 1
ATOM 1254 C CA . THR A 1 150 ? 10.671 4.881 -6.064 1.00 96.56 150 THR A CA 1
ATOM 1255 C C . THR A 1 150 ? 11.284 5.939 -5.139 1.00 96.56 150 THR A C 1
ATOM 1257 O O . THR A 1 150 ? 11.037 5.928 -3.935 1.00 96.56 150 THR A O 1
ATOM 1260 N N . ASN A 1 151 ? 12.088 6.854 -5.687 1.00 96.25 151 ASN A N 1
ATOM 1261 C CA . ASN A 1 151 ? 12.748 7.906 -4.914 1.00 96.25 151 ASN A CA 1
ATOM 1262 C C . ASN A 1 151 ? 11.751 8.957 -4.406 1.00 96.25 151 ASN A C 1
ATOM 1264 O O . ASN A 1 151 ? 11.884 9.428 -3.277 1.00 96.25 151 ASN A O 1
ATOM 1268 N N . LEU A 1 152 ? 10.738 9.292 -5.207 1.00 97.19 152 LEU A N 1
ATOM 1269 C CA . LEU A 1 152 ? 9.667 10.204 -4.823 1.00 97.19 152 LEU A CA 1
ATOM 1270 C C . LEU A 1 152 ? 8.897 9.655 -3.619 1.00 97.19 152 LEU A C 1
ATOM 1272 O O . LEU A 1 152 ? 8.832 10.315 -2.587 1.00 97.19 152 LEU A O 1
ATOM 1276 N N . LEU A 1 153 ? 8.397 8.420 -3.705 1.00 97.44 153 LEU A N 1
ATOM 1277 C CA . LEU A 1 153 ? 7.653 7.786 -2.613 1.00 97.44 153 LEU A CA 1
ATOM 1278 C C . LEU A 1 153 ? 8.513 7.632 -1.350 1.00 97.44 153 LEU A C 1
ATOM 1280 O O . LEU A 1 153 ? 8.055 7.944 -0.252 1.00 97.44 153 LEU A O 1
ATOM 1284 N N . ALA A 1 154 ? 9.778 7.223 -1.503 1.00 95.50 154 ALA A N 1
ATOM 1285 C CA . ALA A 1 154 ? 10.704 7.080 -0.382 1.00 95.50 154 ALA A CA 1
ATOM 1286 C C . ALA A 1 154 ? 11.020 8.423 0.302 1.00 95.50 154 ALA A C 1
ATOM 1288 O O . ALA A 1 154 ? 11.051 8.487 1.530 1.00 95.50 154 ALA A O 1
ATOM 1289 N N . SER A 1 155 ? 11.230 9.500 -0.466 1.00 95.00 155 SER A N 1
ATOM 1290 C CA . SER A 1 155 ? 11.530 10.830 0.095 1.00 95.00 155 SER A CA 1
ATOM 1291 C C . SER A 1 155 ? 10.338 11.438 0.837 1.00 95.00 155 SER A C 1
ATOM 1293 O O . SER A 1 155 ? 10.523 12.106 1.850 1.00 95.00 155 SER A O 1
ATOM 1295 N N . GLN A 1 156 ? 9.117 11.124 0.397 1.00 94.38 156 GLN A N 1
ATOM 1296 C CA . GLN A 1 156 ? 7.871 11.484 1.078 1.00 94.38 156 GLN A CA 1
ATOM 1297 C C . GLN A 1 156 ? 7.529 10.547 2.256 1.00 94.38 156 GLN A C 1
ATOM 1299 O O . GLN A 1 156 ? 6.474 10.693 2.866 1.00 94.38 156 GLN A O 1
ATOM 1304 N N . LYS A 1 157 ? 8.401 9.577 2.588 1.00 93.06 157 LYS A N 1
ATOM 1305 C CA . LYS A 1 157 ? 8.181 8.547 3.623 1.00 93.06 157 LYS A CA 1
ATOM 1306 C C . LYS A 1 157 ? 6.862 7.775 3.441 1.00 93.06 157 LYS A C 1
ATOM 1308 O O . LYS A 1 157 ? 6.243 7.346 4.414 1.00 93.06 157 LYS A O 1
ATOM 1313 N N . ILE A 1 158 ? 6.439 7.582 2.192 1.00 94.50 158 ILE A N 1
ATOM 1314 C CA . ILE A 1 158 ? 5.246 6.807 1.855 1.00 94.50 158 ILE A CA 1
ATOM 1315 C C . ILE A 1 158 ? 5.570 5.320 1.943 1.00 94.50 158 ILE A C 1
ATOM 1317 O O . ILE A 1 158 ? 6.609 4.864 1.468 1.00 94.50 158 ILE A O 1
ATOM 1321 N N . GLU A 1 159 ? 4.668 4.547 2.542 1.00 93.88 159 GLU A N 1
ATOM 1322 C CA . GLU A 1 159 ? 4.764 3.093 2.561 1.00 93.88 159 GLU A CA 1
ATOM 1323 C C . GLU A 1 159 ? 4.220 2.523 1.239 1.00 93.88 159 GLU A C 1
ATOM 1325 O O . GLU A 1 159 ? 3.075 2.756 0.849 1.00 93.88 159 GLU A O 1
ATOM 1330 N N . PHE A 1 160 ? 5.052 1.766 0.529 1.00 96.62 160 PHE A N 1
ATOM 1331 C CA . PHE A 1 160 ? 4.678 1.119 -0.726 1.00 96.62 160 PHE A CA 1
ATOM 1332 C C . PHE A 1 160 ? 5.415 -0.202 -0.903 1.00 96.62 160 PHE A C 1
ATOM 1334 O O . PHE A 1 160 ? 6.418 -0.459 -0.238 1.00 96.62 160 PHE A O 1
ATOM 1341 N N . ILE A 1 161 ? 4.929 -1.035 -1.820 1.00 95.81 161 ILE A N 1
ATOM 1342 C CA . ILE A 1 161 ? 5.549 -2.313 -2.174 1.00 95.81 161 ILE A CA 1
ATOM 1343 C C . ILE A 1 161 ? 5.707 -2.396 -3.687 1.00 95.81 161 ILE A C 1
ATOM 1345 O O . ILE A 1 161 ? 4.775 -2.075 -4.422 1.00 95.81 161 ILE A O 1
ATOM 1349 N N . LYS A 1 162 ? 6.873 -2.844 -4.148 1.00 95.50 162 LYS A N 1
ATOM 1350 C CA . LYS A 1 162 ? 7.188 -3.037 -5.563 1.00 95.50 162 LYS A CA 1
ATOM 1351 C C . LYS A 1 162 ? 6.847 -4.449 -6.031 1.00 95.50 162 LYS A C 1
ATOM 1353 O O . LYS A 1 162 ? 7.004 -5.409 -5.278 1.00 95.50 162 LYS A O 1
ATOM 1358 N N . GLU A 1 163 ? 6.458 -4.567 -7.297 1.00 93.19 163 GLU A N 1
ATOM 1359 C CA . GLU A 1 163 ? 6.298 -5.838 -8.023 1.00 93.19 163 GLU A CA 1
ATOM 1360 C C . GLU A 1 163 ? 5.378 -6.856 -7.319 1.00 93.19 163 GLU A C 1
ATOM 1362 O O . GLU A 1 163 ? 5.660 -8.060 -7.259 1.00 93.19 163 GLU A O 1
ATOM 1367 N N . VAL A 1 164 ? 4.260 -6.382 -6.771 1.00 93.00 164 VAL A N 1
ATOM 1368 C CA . VAL A 1 164 ? 3.341 -7.193 -5.967 1.00 93.00 164 VAL A CA 1
ATOM 1369 C C . VAL A 1 164 ? 2.587 -8.181 -6.850 1.00 93.00 164 VAL A C 1
ATOM 1371 O O . VAL A 1 164 ? 1.819 -7.782 -7.722 1.00 93.00 164 VAL A O 1
ATOM 1374 N N . SER A 1 165 ? 2.750 -9.481 -6.595 1.00 92.12 165 SER A N 1
ATOM 1375 C CA . SER A 1 165 ? 1.957 -10.517 -7.266 1.00 92.12 165 SER A CA 1
ATOM 1376 C C . SER A 1 165 ? 0.468 -10.379 -6.945 1.00 92.12 165 SER A C 1
ATOM 1378 O O . SER A 1 165 ? 0.067 -10.344 -5.781 1.00 92.12 165 SER A O 1
ATOM 1380 N N . MET A 1 166 ? -0.359 -10.391 -7.986 1.00 90.62 166 MET A N 1
ATOM 1381 C CA . MET A 1 166 ? -1.814 -10.343 -7.892 1.00 90.62 166 MET A CA 1
ATOM 1382 C C . MET A 1 166 ? -2.416 -11.615 -7.289 1.00 90.62 166 MET A C 1
ATOM 1384 O O . MET A 1 166 ? -3.542 -11.577 -6.797 1.00 90.62 166 MET A O 1
ATOM 1388 N N . LYS A 1 167 ? -1.648 -12.712 -7.213 1.00 90.44 167 LYS A N 1
ATOM 1389 C CA . LYS A 1 167 ? -2.042 -13.898 -6.438 1.00 90.44 167 LYS A CA 1
ATOM 1390 C C . LYS A 1 167 ? -2.242 -13.581 -4.958 1.00 90.44 167 LYS A C 1
ATOM 1392 O O . LYS A 1 167 ? -3.090 -14.194 -4.324 1.00 90.44 167 LYS A O 1
ATOM 1397 N N . ARG A 1 168 ? -1.529 -12.581 -4.417 1.00 86.94 168 ARG A N 1
ATOM 1398 C CA . ARG A 1 168 ? -1.726 -12.105 -3.033 1.00 86.94 168 ARG A CA 1
ATOM 1399 C C . ARG A 1 168 ? -3.118 -11.528 -2.790 1.00 86.94 168 ARG A C 1
ATOM 1401 O O . ARG A 1 168 ? -3.537 -11.434 -1.649 1.00 86.94 168 ARG A O 1
ATOM 1408 N N . PHE A 1 169 ? -3.819 -11.149 -3.852 1.00 87.25 169 PHE A N 1
ATOM 1409 C CA . PHE A 1 169 ? -5.180 -10.633 -3.796 1.00 87.25 169 PHE A CA 1
ATOM 1410 C C . PHE A 1 169 ? -6.223 -11.665 -4.259 1.00 87.25 169 PHE A C 1
ATOM 1412 O O . PHE A 1 169 ? -7.386 -11.314 -4.414 1.00 87.25 169 PHE A O 1
ATOM 1419 N N . GLY A 1 170 ? -5.819 -12.917 -4.514 1.00 87.81 170 GLY A N 1
ATOM 1420 C CA . GLY A 1 170 ? -6.712 -13.980 -4.988 1.00 87.81 170 GLY A CA 1
ATOM 1421 C C . GLY A 1 170 ? -6.894 -14.048 -6.508 1.00 87.81 170 GLY A C 1
ATOM 1422 O O . GLY A 1 170 ? -7.827 -14.688 -6.973 1.00 87.81 170 GLY A O 1
ATOM 1423 N N . CYS A 1 171 ? -6.036 -13.399 -7.305 1.00 87.44 171 CYS A N 1
ATOM 1424 C CA . CYS A 1 171 ? -6.086 -13.553 -8.760 1.00 87.44 171 CYS A CA 1
ATOM 1425 C C . CYS A 1 171 ? -5.517 -14.915 -9.177 1.00 87.44 171 CYS A C 1
ATOM 1427 O O . CYS A 1 171 ? -4.406 -15.263 -8.776 1.00 87.44 171 CYS A O 1
ATOM 1429 N N . ASP A 1 172 ? -6.202 -15.635 -10.068 1.00 86.38 172 ASP A N 1
ATOM 1430 C CA . ASP A 1 172 ? -5.699 -16.903 -10.626 1.00 86.38 172 ASP A CA 1
ATOM 1431 C C . ASP A 1 172 ? -4.401 -16.723 -11.430 1.00 86.38 172 ASP A C 1
ATOM 1433 O O . ASP A 1 172 ? -3.579 -17.635 -11.567 1.00 86.38 172 ASP A O 1
ATOM 1437 N N . ARG A 1 173 ? -4.202 -15.522 -11.982 1.00 84.62 173 ARG A N 1
ATOM 1438 C CA . ARG A 1 173 ? -3.054 -15.187 -12.824 1.00 84.62 173 ARG A CA 1
ATOM 1439 C C . ARG A 1 173 ? -1.982 -14.473 -12.013 1.00 84.62 173 ARG A C 1
ATOM 1441 O O . ARG A 1 173 ? -2.257 -13.542 -11.263 1.00 84.62 173 ARG A O 1
ATOM 1448 N N . ASP A 1 174 ? -0.727 -14.857 -12.236 1.00 86.81 174 ASP A N 1
ATOM 1449 C CA . ASP A 1 174 ? 0.431 -14.213 -11.604 1.00 86.81 174 ASP A CA 1
ATOM 1450 C C . ASP A 1 174 ? 0.858 -12.944 -12.354 1.00 86.81 174 ASP A C 1
ATOM 1452 O O . ASP A 1 174 ? 1.953 -12.826 -12.906 1.00 86.81 174 ASP A O 1
ATOM 1456 N N . PHE A 1 175 ? -0.063 -11.993 -12.448 1.00 89.94 175 PHE A N 1
ATOM 1457 C CA . PHE A 1 175 ? 0.271 -10.640 -12.865 1.00 89.94 175 PHE A CA 1
ATOM 1458 C C . PHE A 1 175 ? 0.915 -9.899 -11.694 1.00 89.94 175 PHE A C 1
ATOM 1460 O O . PHE A 1 175 ? 0.642 -10.213 -10.541 1.00 89.94 175 PHE A O 1
ATOM 1467 N N . ARG A 1 176 ? 1.780 -8.924 -11.972 1.00 91.38 176 ARG A N 1
ATOM 1468 C CA . ARG A 1 176 ? 2.440 -8.126 -10.933 1.00 91.38 176 ARG A CA 1
ATOM 1469 C C . ARG A 1 176 ? 2.044 -6.676 -11.061 1.00 91.38 176 ARG A C 1
ATOM 1471 O O . ARG A 1 176 ? 1.978 -6.205 -12.190 1.00 91.38 176 ARG A O 1
ATOM 1478 N N . LEU A 1 177 ? 1.770 -6.028 -9.935 1.00 92.75 177 LEU A N 1
ATOM 1479 C CA . LEU A 1 177 ? 1.569 -4.588 -9.830 1.00 92.75 177 LEU A CA 1
ATOM 1480 C C . LEU A 1 177 ? 2.917 -3.906 -9.592 1.00 92.75 177 LEU A C 1
ATOM 1482 O O . LEU A 1 177 ? 3.657 -4.358 -8.716 1.00 92.75 177 LEU A O 1
ATOM 1486 N N . ASP A 1 178 ? 3.238 -2.853 -10.340 1.00 94.38 178 ASP A N 1
ATOM 1487 C CA . ASP A 1 178 ? 4.563 -2.221 -10.253 1.00 94.38 178 ASP A CA 1
ATOM 1488 C C . ASP A 1 178 ? 4.792 -1.594 -8.880 1.00 94.38 178 ASP A C 1
ATOM 1490 O O . ASP A 1 178 ? 5.813 -1.861 -8.243 1.00 94.38 178 ASP A O 1
ATOM 1494 N N . PHE A 1 179 ? 3.815 -0.817 -8.406 1.00 96.50 179 PHE A N 1
ATOM 1495 C CA . PHE A 1 179 ? 3.798 -0.229 -7.072 1.00 96.50 179 PHE A CA 1
ATOM 1496 C C . PHE A 1 179 ? 2.412 -0.380 -6.451 1.00 96.50 179 PHE A C 1
ATOM 1498 O O . PHE A 1 179 ? 1.404 -0.046 -7.068 1.00 96.50 179 PHE A O 1
ATOM 1505 N N . VAL A 1 180 ? 2.354 -0.820 -5.198 1.00 96.19 180 VAL A N 1
ATOM 1506 C CA . VAL A 1 180 ? 1.140 -0.787 -4.376 1.00 96.19 180 VAL A CA 1
ATOM 1507 C C . VAL A 1 180 ? 1.388 0.164 -3.221 1.00 96.19 180 VAL A C 1
ATOM 1509 O O . VAL A 1 180 ? 2.236 -0.114 -2.372 1.00 96.19 180 VAL A O 1
ATOM 1512 N N . ILE A 1 181 ? 0.662 1.279 -3.197 1.00 96.06 181 ILE A N 1
ATOM 1513 C CA . ILE A 1 181 ? 0.689 2.237 -2.094 1.00 96.06 181 ILE A CA 1
ATOM 1514 C C . ILE A 1 181 ? -0.196 1.693 -0.984 1.00 96.06 181 ILE A C 1
ATOM 1516 O O . ILE A 1 181 ? -1.345 1.303 -1.216 1.00 96.06 181 ILE A O 1
ATOM 1520 N N . CYS A 1 182 ? 0.338 1.647 0.229 1.00 92.00 182 CYS A N 1
ATOM 1521 C CA . CYS A 1 182 ? -0.372 1.091 1.366 1.00 92.00 182 CYS A CA 1
ATOM 1522 C C . CYS A 1 182 ? -0.182 1.934 2.619 1.00 92.00 182 CYS A C 1
ATOM 1524 O O . CYS A 1 182 ? 0.779 2.681 2.745 1.00 92.00 182 CYS A O 1
ATOM 1526 N N . GLN A 1 183 ? -1.101 1.791 3.566 1.00 87.81 183 GLN A N 1
ATOM 1527 C CA . GLN A 1 183 ? -0.931 2.334 4.906 1.00 87.81 183 GLN A CA 1
ATOM 1528 C C . GLN A 1 183 ? -1.479 1.333 5.914 1.00 87.81 183 GLN A C 1
ATOM 1530 O O . GLN A 1 183 ? -2.572 0.802 5.720 1.00 87.81 183 GLN A O 1
ATOM 1535 N N . ASN A 1 184 ? -0.714 1.046 6.971 1.00 79.75 184 ASN A N 1
ATOM 1536 C CA . ASN A 1 184 ? -1.090 0.069 8.002 1.00 79.75 184 ASN A CA 1
ATOM 1537 C C . ASN A 1 184 ? -1.535 -1.272 7.406 1.00 79.75 184 ASN A C 1
ATOM 1539 O O . ASN A 1 184 ? -2.512 -1.875 7.838 1.00 79.75 184 ASN A O 1
ATOM 1543 N N . ASN A 1 185 ? -0.801 -1.731 6.390 1.00 80.38 185 ASN A N 1
ATOM 1544 C CA . ASN A 1 185 ? -1.080 -2.947 5.629 1.00 80.38 185 ASN A CA 1
ATOM 1545 C C . ASN A 1 185 ? -2.328 -2.913 4.741 1.00 80.38 185 ASN A C 1
ATOM 1547 O O . ASN A 1 185 ? -2.575 -3.900 4.054 1.00 80.38 185 ASN A O 1
ATOM 1551 N N . PHE A 1 186 ? -3.079 -1.818 4.675 1.00 87.94 186 PHE A N 1
ATOM 1552 C CA . PHE A 1 186 ? -4.202 -1.690 3.752 1.00 87.94 186 PHE A CA 1
ATOM 1553 C C . PHE A 1 186 ? -3.731 -1.150 2.397 1.00 87.94 186 PHE A C 1
ATOM 1555 O O . PHE A 1 186 ? -2.998 -0.161 2.372 1.00 87.94 186 PHE A O 1
ATOM 1562 N N . PRO A 1 187 ? -4.116 -1.773 1.270 1.00 92.06 187 PRO A N 1
ATOM 1563 C CA . PRO A 1 187 ? -3.720 -1.326 -0.052 1.00 92.06 187 PRO A CA 1
ATOM 1564 C C . PRO A 1 187 ? -4.684 -0.210 -0.474 1.00 92.06 187 PRO A C 1
ATOM 1566 O O . PRO A 1 187 ? -5.902 -0.406 -0.486 1.00 92.06 187 PRO A O 1
ATOM 1569 N N . LEU A 1 188 ? -4.143 0.969 -0.767 1.00 91.69 188 LEU A N 1
ATOM 1570 C CA . LEU A 1 188 ? -4.937 2.165 -1.044 1.00 91.69 188 LEU A CA 1
ATOM 1571 C C . LEU A 1 188 ? -5.156 2.346 -2.541 1.00 91.69 188 LEU A C 1
ATOM 1573 O O . LEU A 1 188 ? -6.291 2.464 -2.985 1.00 91.69 188 LEU A O 1
ATOM 1577 N N . PHE A 1 189 ? -4.073 2.322 -3.314 1.00 91.56 189 PHE A N 1
ATOM 1578 C CA . PHE A 1 189 ? -4.096 2.341 -4.773 1.00 91.56 189 PHE A CA 1
ATOM 1579 C C . PHE A 1 189 ? -2.798 1.741 -5.320 1.00 91.56 189 PHE A C 1
ATOM 1581 O O . PHE A 1 189 ? -1.799 1.623 -4.604 1.00 91.56 189 PHE A O 1
ATOM 1588 N N . ALA A 1 190 ? -2.815 1.342 -6.585 1.00 93.69 190 ALA A N 1
ATOM 1589 C CA . ALA A 1 190 ? -1.642 0.881 -7.309 1.00 93.69 190 ALA A CA 1
ATOM 1590 C C . ALA A 1 190 ? -1.197 1.921 -8.341 1.00 93.69 190 ALA A C 1
ATOM 1592 O O . ALA A 1 190 ? -2.018 2.673 -8.865 1.00 93.69 190 ALA A O 1
ATOM 1593 N N . ILE A 1 191 ? 0.097 1.941 -8.646 1.00 93.44 191 ILE A N 1
ATOM 1594 C CA . ILE A 1 191 ? 0.671 2.715 -9.747 1.00 93.44 191 ILE A CA 1
ATOM 1595 C C . ILE A 1 191 ? 1.318 1.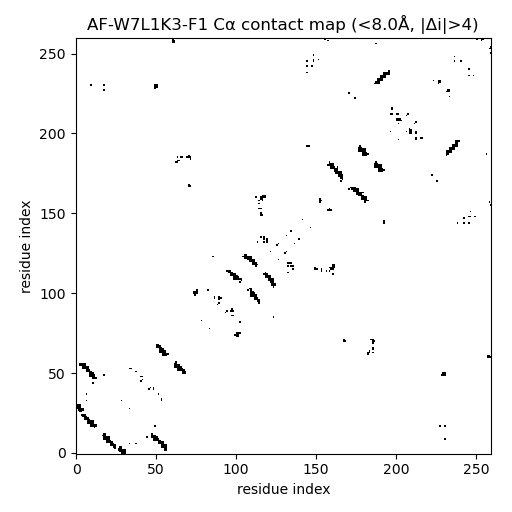728 -10.713 1.00 93.44 191 ILE A C 1
ATOM 1597 O O . ILE A 1 191 ? 2.085 0.864 -10.292 1.00 93.44 191 ILE A O 1
ATOM 1601 N N . GLU A 1 192 ? 1.017 1.890 -11.994 1.00 91.50 192 GLU A N 1
ATOM 1602 C CA . GLU A 1 192 ? 1.552 1.117 -13.111 1.00 91.50 192 GLU A CA 1
ATOM 1603 C C . GLU A 1 192 ? 2.375 2.036 -14.006 1.00 91.50 192 GLU A C 1
ATOM 1605 O O . GLU A 1 192 ? 1.847 3.002 -14.561 1.00 91.50 192 GLU A O 1
ATOM 1610 N N . PHE A 1 193 ? 3.672 1.757 -14.145 1.00 88.06 193 PHE A N 1
ATOM 1611 C CA . PHE A 1 193 ? 4.552 2.543 -15.001 1.00 88.06 193 PHE A CA 1
ATOM 1612 C C . PHE A 1 193 ? 4.717 1.845 -16.353 1.00 88.06 193 PHE A C 1
ATOM 1614 O O . PHE A 1 193 ? 5.617 1.034 -16.588 1.00 88.06 193 PHE A O 1
ATOM 1621 N N . ASN A 1 194 ? 3.818 2.188 -17.270 1.00 80.31 194 ASN A N 1
ATOM 1622 C CA . ASN A 1 194 ? 3.626 1.471 -18.520 1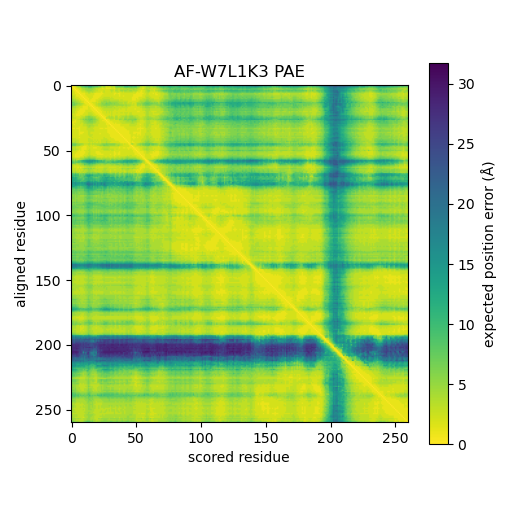.00 80.31 194 ASN A CA 1
ATOM 1623 C C . ASN A 1 194 ? 4.659 1.882 -19.579 1.00 80.31 194 ASN A C 1
ATOM 1625 O O . ASN A 1 194 ? 4.617 2.986 -20.126 1.00 80.31 194 ASN A O 1
ATOM 1629 N N . GLY A 1 195 ? 5.550 0.954 -19.937 1.00 64.00 195 GLY A N 1
ATOM 1630 C CA . GLY A 1 195 ? 6.508 1.095 -21.040 1.00 64.00 195 GLY A CA 1
ATOM 1631 C C . GLY A 1 195 ? 5.874 1.323 -22.425 1.00 64.00 195 GLY A C 1
ATOM 1632 O O . GLY A 1 195 ? 4.671 1.156 -22.627 1.00 64.00 195 GLY A O 1
ATOM 1633 N N . ILE A 1 196 ? 6.711 1.584 -23.443 1.00 56.81 196 ILE A N 1
ATOM 1634 C CA . ILE A 1 196 ? 6.308 1.727 -24.868 1.00 56.81 196 ILE A CA 1
ATOM 1635 C C . ILE A 1 196 ? 5.498 0.548 -25.411 1.00 56.81 196 ILE A C 1
ATOM 1637 O O . ILE A 1 196 ? 4.735 0.674 -26.370 1.00 56.81 196 ILE A O 1
ATOM 1641 N N . GLN A 1 197 ? 5.630 -0.594 -24.743 1.00 48.72 197 GLN A N 1
ATOM 1642 C CA . GLN A 1 197 ? 4.902 -1.827 -24.987 1.00 48.72 197 GLN A CA 1
ATOM 1643 C C . GLN A 1 197 ? 3.386 -1.738 -24.776 1.00 48.72 197 GLN A C 1
ATOM 1645 O O . GLN A 1 197 ? 2.695 -2.601 -25.315 1.00 48.72 197 GLN A O 1
ATOM 1650 N N . HIS A 1 198 ? 2.879 -0.703 -24.097 1.00 46.59 198 HIS A N 1
ATOM 1651 C CA . HIS A 1 198 ? 1.441 -0.452 -23.928 1.00 46.59 198 HIS A CA 1
ATOM 1652 C C . HIS A 1 198 ? 0.849 0.494 -24.988 1.00 46.59 198 HIS A C 1
ATOM 1654 O O . HIS A 1 198 ? -0.357 0.471 -25.212 1.00 46.59 198 HIS A O 1
ATOM 1660 N N . TYR A 1 199 ? 1.680 1.289 -25.675 1.00 40.47 199 TYR A N 1
ATOM 1661 C CA . TYR A 1 199 ? 1.210 2.400 -26.519 1.00 40.47 199 TYR A CA 1
ATOM 1662 C C . TYR A 1 199 ? 1.444 2.208 -28.024 1.00 40.47 199 TYR A C 1
ATOM 1664 O O . TYR A 1 199 ? 0.756 2.831 -28.829 1.00 40.47 199 TYR A O 1
ATOM 1672 N N . LYS A 1 200 ? 2.377 1.338 -28.447 1.00 38.25 200 LYS A N 1
ATOM 1673 C CA . LYS A 1 200 ? 2.601 1.043 -29.876 1.00 38.25 200 LYS A CA 1
ATOM 1674 C C . LYS A 1 200 ? 2.197 -0.386 -30.242 1.00 38.25 200 LYS A C 1
ATOM 1676 O O . LYS A 1 200 ? 2.645 -1.348 -29.618 1.00 38.25 200 LYS A O 1
ATOM 1681 N N . TYR A 1 201 ? 1.429 -0.526 -31.327 1.00 41.69 201 TYR A N 1
ATOM 1682 C CA . TYR A 1 201 ? 1.331 -1.769 -32.100 1.00 41.69 201 TYR A CA 1
ATOM 1683 C C . TYR A 1 201 ? 2.740 -2.144 -32.574 1.00 41.69 201 TYR A C 1
ATOM 1685 O O . TYR A 1 201 ? 3.230 -1.623 -33.576 1.00 41.69 201 TYR A O 1
ATOM 1693 N N . MET A 1 202 ? 3.449 -2.985 -31.822 1.00 40.62 202 MET A N 1
ATOM 1694 C CA . MET A 1 202 ? 4.791 -3.394 -32.224 1.00 40.62 202 MET A CA 1
ATOM 1695 C C . MET A 1 202 ? 4.691 -4.481 -33.290 1.00 40.62 202 MET A C 1
ATOM 1697 O O . MET A 1 202 ? 4.193 -5.572 -33.030 1.00 40.62 202 MET A O 1
ATOM 1701 N N . ARG A 1 203 ? 5.201 -4.174 -34.488 1.00 35.09 203 ARG A N 1
ATOM 1702 C CA . ARG A 1 203 ? 5.384 -5.120 -35.601 1.00 35.09 203 ARG A CA 1
ATOM 1703 C C . ARG A 1 203 ? 6.573 -6.078 -35.409 1.00 35.09 203 ARG A C 1
ATOM 1705 O O . ARG A 1 203 ? 6.805 -6.893 -36.290 1.00 35.09 203 ARG A O 1
ATOM 1712 N N . SER A 1 204 ? 7.341 -5.992 -34.316 1.00 39.12 204 SER A N 1
ATOM 1713 C CA . SER A 1 204 ? 8.512 -6.862 -34.143 1.00 39.12 204 SER A CA 1
ATOM 1714 C C . SER A 1 204 ? 8.106 -8.281 -33.723 1.00 39.12 204 SER A C 1
ATOM 1716 O O . SER A 1 204 ? 7.366 -8.486 -32.756 1.00 39.12 204 SER A O 1
ATOM 1718 N N . GLU A 1 205 ? 8.605 -9.275 -34.460 1.00 32.34 205 GLU A N 1
ATOM 1719 C CA . GLU A 1 205 ? 8.342 -10.704 -34.227 1.00 32.34 205 GLU A CA 1
ATOM 1720 C C . GLU A 1 205 ? 8.846 -11.184 -32.855 1.00 32.34 205 GLU A C 1
ATOM 1722 O O . GLU A 1 205 ? 8.267 -12.092 -32.266 1.00 32.34 205 GLU A O 1
ATOM 1727 N N . TYR A 1 206 ? 9.832 -10.488 -32.277 1.00 29.28 206 TYR A N 1
ATOM 1728 C CA . TYR A 1 206 ? 10.398 -10.758 -30.948 1.00 29.28 206 TYR A CA 1
ATOM 1729 C C . TYR A 1 206 ? 9.394 -10.658 -29.782 1.00 29.28 206 TYR A C 1
ATOM 1731 O O . TYR A 1 206 ? 9.630 -11.240 -28.727 1.00 29.28 206 TYR A O 1
ATOM 1739 N N . PHE A 1 207 ? 8.284 -9.928 -29.948 1.00 29.02 207 PHE A N 1
ATOM 1740 C CA . PHE A 1 207 ? 7.249 -9.739 -28.915 1.00 29.02 207 PHE A CA 1
ATOM 1741 C C . PHE A 1 207 ? 5.849 -10.188 -29.380 1.00 29.02 207 PHE A C 1
ATOM 1743 O O . PHE A 1 207 ? 4.832 -9.703 -28.879 1.00 29.02 207 PHE A O 1
ATOM 1750 N N . GLY A 1 208 ? 5.782 -11.109 -30.350 1.00 30.89 208 GLY A N 1
ATOM 1751 C CA . GLY A 1 208 ? 4.533 -11.761 -30.772 1.00 30.89 208 GLY A CA 1
ATOM 1752 C C . GLY A 1 208 ? 3.635 -10.945 -31.716 1.00 30.89 208 GLY A C 1
ATOM 1753 O O . GLY A 1 208 ? 2.470 -11.304 -31.915 1.00 30.89 208 GLY A O 1
ATOM 1754 N N . GLY A 1 209 ? 4.141 -9.847 -32.295 1.00 43.78 209 GLY A N 1
ATOM 1755 C CA . GLY A 1 209 ? 3.435 -9.039 -33.300 1.00 43.78 209 GLY A CA 1
ATOM 1756 C C . GLY A 1 209 ? 2.044 -8.538 -32.865 1.00 43.78 209 GLY A C 1
ATOM 1757 O O . GLY A 1 209 ? 1.780 -8.283 -31.687 1.00 43.78 209 GLY A O 1
ATOM 1758 N N . PHE A 1 210 ? 1.111 -8.420 -33.819 1.00 46.84 210 PHE A N 1
ATOM 1759 C CA . PHE A 1 210 ? -0.263 -7.945 -33.573 1.00 46.84 210 PHE A CA 1
ATOM 1760 C C . PHE A 1 210 ? -1.047 -8.796 -32.556 1.00 46.84 210 PHE A C 1
ATOM 1762 O O . PHE A 1 210 ? -1.843 -8.250 -31.787 1.00 46.84 210 PHE A O 1
ATOM 1769 N N . LYS A 1 211 ? -0.805 -10.115 -32.509 1.00 47.69 211 LYS A N 1
ATOM 1770 C CA . LYS A 1 211 ? -1.414 -11.012 -31.511 1.00 47.69 211 LYS A CA 1
ATOM 1771 C C . LYS A 1 211 ? -0.912 -10.680 -30.101 1.00 47.69 211 LYS A C 1
ATOM 1773 O O . LYS A 1 211 ? -1.732 -10.477 -29.209 1.00 47.69 211 LYS A O 1
ATOM 1778 N N . GLY A 1 212 ? 0.397 -10.479 -29.938 1.00 52.62 212 GLY A N 1
ATOM 1779 C CA . GLY A 1 212 ? 1.006 -10.064 -28.671 1.00 52.62 212 GLY A CA 1
ATOM 1780 C C . GLY A 1 212 ? 0.543 -8.686 -28.183 1.00 52.62 212 GLY A C 1
ATOM 1781 O O . GLY A 1 212 ? 0.389 -8.471 -26.983 1.00 52.62 212 GLY A O 1
ATOM 1782 N N . SER A 1 213 ? 0.262 -7.727 -29.074 1.00 54.09 213 SER A N 1
ATOM 1783 C CA . SER A 1 213 ? -0.367 -6.445 -28.688 1.00 54.09 213 SER A CA 1
ATOM 1784 C C . SER A 1 213 ? -1.812 -6.609 -28.195 1.00 54.09 213 SER A C 1
ATOM 1786 O O . SER A 1 213 ? -2.183 -6.002 -27.192 1.00 54.09 213 SER A O 1
ATOM 1788 N N . ARG A 1 214 ? -2.618 -7.464 -28.838 1.00 60.53 214 ARG A N 1
ATOM 1789 C CA . ARG A 1 214 ? -4.015 -7.712 -28.435 1.00 60.53 214 ARG A CA 1
ATOM 1790 C C . ARG A 1 214 ? -4.110 -8.471 -27.108 1.00 60.53 214 ARG A C 1
ATOM 1792 O O . ARG A 1 214 ? -4.965 -8.168 -26.278 1.00 60.53 214 ARG A O 1
ATOM 1799 N N . GLU A 1 215 ? -3.213 -9.428 -26.888 1.00 63.03 215 GLU A N 1
ATOM 1800 C CA . GLU A 1 215 ? -3.095 -10.156 -25.622 1.00 63.03 215 GLU A CA 1
ATOM 1801 C C . GLU A 1 215 ? -2.636 -9.254 -24.472 1.00 63.03 215 GLU A C 1
ATOM 1803 O O . GLU A 1 215 ? -3.174 -9.373 -23.372 1.00 63.03 215 GLU A O 1
ATOM 1808 N N . ARG A 1 216 ? -1.719 -8.307 -24.726 1.00 63.31 216 ARG A N 1
ATOM 1809 C CA . ARG A 1 216 ? -1.317 -7.279 -23.748 1.00 63.31 216 ARG A CA 1
ATOM 1810 C C . ARG A 1 216 ? -2.483 -6.379 -23.347 1.00 63.31 216 ARG A C 1
ATOM 1812 O O . ARG A 1 216 ? -2.772 -6.280 -22.162 1.00 63.31 216 ARG A O 1
ATOM 1819 N N . MET A 1 217 ? -3.238 -5.846 -24.310 1.00 66.81 217 MET A N 1
ATOM 1820 C CA . MET A 1 217 ? -4.442 -5.051 -24.014 1.00 66.81 217 MET A CA 1
ATOM 1821 C C . MET A 1 217 ? -5.480 -5.848 -23.208 1.00 66.81 217 MET A C 1
ATOM 1823 O O . MET A 1 217 ? -6.068 -5.335 -22.258 1.00 66.81 217 MET A O 1
ATOM 1827 N N . LYS A 1 218 ? -5.690 -7.128 -23.551 1.00 75.88 218 LYS A N 1
ATOM 1828 C CA . LYS A 1 218 ? -6.588 -8.015 -22.798 1.00 75.88 218 LYS A CA 1
ATOM 1829 C C . LYS A 1 218 ? -6.078 -8.258 -21.374 1.00 75.88 218 LYS A C 1
ATOM 1831 O O . LYS A 1 218 ? -6.874 -8.267 -20.440 1.00 75.88 218 LYS A O 1
ATOM 1836 N N . ARG A 1 219 ? -4.769 -8.448 -21.203 1.00 75.81 219 ARG A N 1
ATOM 1837 C CA . ARG A 1 219 ? -4.122 -8.629 -19.899 1.00 75.81 219 ARG A CA 1
ATOM 1838 C C . ARG A 1 219 ? -4.273 -7.390 -19.022 1.00 75.81 219 ARG A C 1
ATOM 1840 O O . ARG A 1 219 ? -4.687 -7.539 -17.877 1.00 75.81 219 ARG A O 1
ATOM 1847 N N . ASP A 1 220 ? -4.004 -6.206 -19.560 1.00 75.38 220 ASP A N 1
ATOM 1848 C CA . ASP A 1 220 ? -4.134 -4.944 -18.825 1.00 75.38 220 ASP A CA 1
ATOM 1849 C C . ASP A 1 220 ? -5.585 -4.685 -18.427 1.00 75.38 220 ASP A C 1
ATOM 1851 O O . ASP A 1 220 ? -5.857 -4.294 -17.294 1.00 75.38 220 ASP A O 1
ATOM 1855 N N . ARG A 1 221 ? -6.533 -4.982 -19.325 1.00 79.56 221 ARG A N 1
ATOM 1856 C CA . ARG A 1 221 ? -7.964 -4.903 -19.024 1.00 79.56 221 ARG A CA 1
ATOM 1857 C C . ARG A 1 221 ? -8.356 -5.829 -17.872 1.00 79.56 221 ARG A C 1
ATOM 1859 O O . ARG A 1 221 ? -8.923 -5.349 -16.899 1.00 79.56 221 ARG A O 1
ATOM 1866 N N . ILE A 1 222 ? -8.007 -7.118 -17.944 1.00 82.75 222 ILE A N 1
ATOM 1867 C CA . ILE A 1 222 ? -8.306 -8.096 -16.880 1.00 82.75 222 ILE A CA 1
ATOM 1868 C C . ILE A 1 222 ? -7.672 -7.661 -15.557 1.00 82.75 222 ILE A C 1
ATOM 1870 O O . ILE A 1 222 ? -8.301 -7.740 -14.506 1.00 82.75 222 ILE A O 1
ATOM 1874 N N . LYS A 1 223 ? -6.424 -7.185 -15.606 1.00 85.25 223 LYS A N 1
ATOM 1875 C CA . LYS A 1 223 ? -5.695 -6.692 -14.438 1.00 85.25 223 LYS A CA 1
ATOM 1876 C C . LYS A 1 223 ? -6.427 -5.524 -13.775 1.00 85.25 223 LYS A C 1
ATOM 1878 O O . LYS A 1 223 ? -6.654 -5.561 -12.568 1.00 85.25 223 LYS A O 1
ATOM 1883 N N . ARG A 1 224 ? -6.845 -4.527 -14.558 1.00 80.19 224 ARG A N 1
ATOM 1884 C CA . ARG A 1 224 ? -7.607 -3.371 -14.067 1.00 80.19 224 ARG A CA 1
ATOM 1885 C C . ARG A 1 224 ? -8.966 -3.779 -13.520 1.00 80.19 224 ARG A C 1
ATOM 1887 O O . ARG A 1 224 ? -9.293 -3.384 -12.410 1.00 80.19 224 ARG A O 1
ATOM 1894 N N . GLU A 1 225 ? -9.737 -4.565 -14.268 1.00 81.88 225 GLU A N 1
ATOM 1895 C CA . GLU A 1 225 ? -11.058 -5.046 -13.841 1.00 81.88 225 GLU A CA 1
ATOM 1896 C C . GLU A 1 225 ? -10.957 -5.808 -12.515 1.00 81.88 225 GLU A C 1
ATOM 1898 O O . GLU A 1 225 ? -11.746 -5.566 -11.604 1.00 81.88 225 GLU A O 1
ATOM 1903 N N . PHE A 1 226 ? -9.932 -6.651 -12.361 1.00 87.88 226 PHE A N 1
ATOM 1904 C CA . PHE A 1 226 ? -9.668 -7.350 -11.110 1.00 87.88 226 PHE A CA 1
ATOM 1905 C C . PHE A 1 226 ? -9.344 -6.381 -9.963 1.00 87.88 226 PHE A C 1
ATOM 1907 O O . PHE A 1 226 ? -9.992 -6.439 -8.920 1.00 87.88 226 PHE A O 1
ATOM 1914 N N . CYS A 1 227 ? -8.402 -5.448 -10.141 1.00 86.94 227 CYS A N 1
ATOM 1915 C CA . CYS A 1 227 ? -8.085 -4.448 -9.114 1.00 86.94 227 CYS A CA 1
ATOM 1916 C C . CYS A 1 227 ? -9.308 -3.599 -8.722 1.00 86.94 227 CYS A C 1
ATOM 1918 O O . CYS A 1 227 ? -9.577 -3.416 -7.535 1.00 86.94 227 CYS A O 1
ATOM 1920 N N . TRP A 1 228 ? -10.104 -3.154 -9.696 1.00 79.75 228 TRP A N 1
ATOM 1921 C CA . TRP A 1 228 ? -11.335 -2.403 -9.449 1.00 79.75 228 TRP A CA 1
ATOM 1922 C C . TRP A 1 228 ? -12.395 -3.224 -8.721 1.00 79.75 228 TRP A C 1
ATOM 1924 O O . TRP A 1 228 ? -13.064 -2.696 -7.833 1.00 79.75 228 TRP A O 1
ATOM 1934 N N . SER A 1 229 ? -12.519 -4.517 -9.035 1.00 80.06 229 SER A N 1
ATOM 1935 C CA . SER A 1 229 ? -13.435 -5.422 -8.330 1.00 80.06 229 SER A CA 1
ATOM 1936 C C . SER A 1 229 ? -13.110 -5.551 -6.840 1.00 80.06 229 SER A C 1
ATOM 1938 O O . SER A 1 229 ? -14.023 -5.740 -6.044 1.00 80.06 229 SER A O 1
ATOM 1940 N N . LEU A 1 230 ? -11.839 -5.356 -6.471 1.00 82.62 230 LEU A N 1
ATOM 1941 C CA . LEU A 1 230 ? -11.348 -5.314 -5.095 1.00 82.62 230 LEU A CA 1
ATOM 1942 C C . LEU A 1 230 ? -11.379 -3.908 -4.481 1.00 82.62 230 LEU A C 1
ATOM 1944 O O . LEU A 1 230 ? -10.885 -3.730 -3.372 1.00 82.62 230 LEU A O 1
ATOM 1948 N N . GLY A 1 231 ? -11.835 -2.877 -5.195 1.00 81.38 231 GLY A N 1
ATOM 1949 C CA . GLY A 1 231 ? -11.746 -1.491 -4.727 1.00 81.38 231 GLY A CA 1
ATOM 1950 C C . GLY A 1 231 ? -10.298 -1.025 -4.542 1.00 81.38 231 GLY A C 1
ATOM 1951 O O . GLY A 1 231 ? -9.994 -0.345 -3.566 1.00 81.38 231 GLY A O 1
ATOM 1952 N N . LEU A 1 232 ? -9.393 -1.454 -5.429 1.00 87.56 232 LEU A N 1
ATOM 1953 C CA . LEU A 1 232 ? -8.012 -0.983 -5.523 1.00 87.56 232 LEU A CA 1
ATOM 1954 C C . LEU A 1 232 ? -7.854 -0.164 -6.815 1.00 87.56 232 LEU A C 1
ATOM 1956 O O . LEU A 1 232 ? -7.649 -0.751 -7.880 1.00 87.56 232 LEU A O 1
ATOM 1960 N N . PRO A 1 233 ? -7.956 1.175 -6.755 1.00 86.69 233 PRO A N 1
ATOM 1961 C CA . PRO A 1 233 ? -7.723 2.031 -7.912 1.00 86.69 233 PRO A CA 1
ATOM 1962 C C . PRO A 1 233 ? -6.325 1.824 -8.496 1.00 86.69 233 PRO A C 1
ATOM 1964 O O . PRO A 1 233 ? -5.361 1.621 -7.757 1.00 86.69 233 PRO A O 1
ATOM 1967 N N . VAL A 1 234 ? -6.216 1.899 -9.822 1.00 86.94 234 VAL A N 1
ATOM 1968 C CA . VAL A 1 234 ? -4.949 1.763 -10.551 1.00 86.94 234 VAL A CA 1
ATOM 1969 C C . VAL A 1 234 ? -4.671 3.057 -11.305 1.00 86.94 234 VAL A C 1
ATOM 1971 O O . VAL A 1 234 ? -5.520 3.527 -12.061 1.00 86.94 234 VAL A O 1
ATOM 1974 N N . VAL A 1 235 ? -3.487 3.621 -11.083 1.00 87.44 235 VAL A N 1
ATOM 1975 C CA . VAL A 1 235 ? -2.990 4.830 -11.739 1.00 87.44 235 VAL A CA 1
ATOM 1976 C C . VAL A 1 235 ? -1.968 4.425 -12.784 1.00 87.44 235 VAL A C 1
ATOM 1978 O O . VAL A 1 235 ? -0.894 3.935 -12.446 1.00 87.44 235 VAL A O 1
ATOM 1981 N N . ASP A 1 236 ? -2.284 4.643 -14.053 1.00 85.50 236 ASP A N 1
ATOM 1982 C CA . ASP A 1 236 ? -1.351 4.374 -15.140 1.00 85.50 236 ASP A CA 1
ATOM 1983 C C . ASP A 1 236 ? -0.542 5.612 -15.481 1.00 85.50 236 ASP A C 1
ATOM 1985 O O . ASP A 1 236 ? -1.092 6.663 -15.802 1.00 85.50 236 ASP A O 1
ATOM 1989 N N . ILE A 1 237 ? 0.774 5.452 -15.462 1.00 85.50 237 ILE A N 1
ATOM 1990 C CA . ILE A 1 237 ? 1.734 6.484 -15.818 1.00 85.50 237 ILE A CA 1
ATOM 1991 C C . ILE A 1 237 ? 2.473 6.009 -17.075 1.00 85.50 237 ILE A C 1
ATOM 1993 O O . ILE A 1 237 ? 3.248 5.049 -17.006 1.00 85.50 237 ILE A O 1
ATOM 1997 N N . PRO A 1 238 ? 2.221 6.619 -18.247 1.00 84.56 238 PRO A N 1
ATOM 1998 C CA . PRO A 1 238 ? 2.969 6.322 -19.461 1.00 84.56 238 PRO A CA 1
ATOM 1999 C C . PRO A 1 238 ? 4.475 6.576 -19.307 1.00 84.56 238 PRO A C 1
ATOM 2001 O O . PRO A 1 238 ? 4.900 7.560 -18.712 1.00 84.56 238 PRO A O 1
ATOM 2004 N N . TYR A 1 239 ? 5.306 5.757 -19.952 1.00 83.50 239 TYR A N 1
ATOM 2005 C CA . TYR A 1 239 ? 6.756 5.993 -20.013 1.00 83.50 239 TYR A CA 1
ATOM 2006 C C . TYR A 1 239 ? 7.160 7.280 -20.750 1.00 83.50 239 TYR A C 1
ATOM 2008 O O . TYR A 1 239 ? 8.324 7.669 -20.691 1.00 83.50 239 TYR A O 1
ATOM 2016 N N . THR A 1 240 ? 6.233 7.880 -21.502 1.00 84.31 240 THR A N 1
ATOM 2017 C CA . THR A 1 240 ? 6.427 9.156 -22.200 1.00 84.31 240 THR A CA 1
ATOM 2018 C C . THR A 1 240 ? 6.274 10.364 -21.287 1.00 84.31 240 THR A C 1
ATOM 2020 O O . THR A 1 240 ? 6.642 11.456 -21.706 1.00 84.31 240 THR A O 1
ATOM 2023 N N . GLU A 1 241 ? 5.718 10.187 -20.087 1.00 84.19 241 GLU A N 1
ATOM 2024 C CA . GLU A 1 241 ? 5.588 11.264 -19.109 1.00 84.19 241 GLU A CA 1
ATOM 2025 C C . GLU A 1 241 ? 6.975 11.732 -18.651 1.00 84.19 241 GLU A C 1
ATOM 2027 O O . GLU A 1 241 ? 7.862 10.924 -18.352 1.00 84.19 241 GLU A O 1
ATOM 2032 N N . SER A 1 242 ? 7.160 13.049 -18.584 1.00 92.06 242 SER A N 1
ATOM 2033 C CA . SER A 1 242 ? 8.335 13.668 -17.977 1.00 92.06 242 SER A CA 1
ATOM 2034 C C . SER A 1 242 ? 8.339 13.459 -16.459 1.00 92.06 242 SER A C 1
ATOM 2036 O O . SER A 1 242 ? 7.305 13.190 -15.849 1.00 92.06 242 SER A O 1
ATOM 2038 N N . GLU A 1 243 ? 9.492 13.634 -15.809 1.00 94.25 243 GLU A N 1
ATOM 2039 C CA . GLU A 1 243 ? 9.583 13.552 -14.343 1.00 94.25 243 GLU A CA 1
ATOM 2040 C C . GLU A 1 243 ? 8.619 14.522 -13.633 1.00 94.25 243 GLU A C 1
ATOM 2042 O O . GLU A 1 243 ? 8.033 14.170 -12.612 1.00 94.25 243 GLU A O 1
ATOM 2047 N N . GLU A 1 244 ? 8.383 15.706 -14.205 1.00 94.38 244 GLU A N 1
ATOM 2048 C CA . GLU A 1 244 ? 7.417 16.681 -13.687 1.00 94.38 244 GLU A CA 1
ATOM 2049 C C . GLU A 1 244 ? 5.972 16.168 -13.780 1.00 94.38 244 GLU A C 1
ATOM 2051 O O . GLU A 1 244 ? 5.202 16.275 -12.824 1.00 94.38 244 GLU A O 1
ATOM 2056 N N . GLN A 1 245 ? 5.595 15.554 -14.903 1.00 90.19 245 GLN A N 1
ATOM 2057 C CA . GLN A 1 245 ? 4.255 14.988 -15.070 1.00 90.19 245 GLN A CA 1
ATOM 2058 C C . GLN A 1 245 ? 4.032 13.779 -14.150 1.00 90.19 245 GLN A C 1
ATOM 2060 O O . GLN A 1 245 ? 2.965 13.649 -13.536 1.00 90.19 245 GLN A O 1
ATOM 2065 N N . ILE A 1 246 ? 5.056 12.929 -13.994 1.00 91.88 246 ILE A N 1
ATOM 2066 C CA . ILE A 1 246 ? 5.049 11.820 -13.033 1.00 91.88 246 ILE A CA 1
ATOM 2067 C C . ILE A 1 246 ? 4.858 12.368 -11.616 1.00 91.88 246 ILE A C 1
ATOM 2069 O O . ILE A 1 246 ? 3.981 11.894 -10.893 1.00 91.88 246 ILE A O 1
ATOM 2073 N N . LEU A 1 247 ? 5.636 13.385 -11.227 1.00 94.44 247 LEU A N 1
ATOM 2074 C CA . LEU A 1 247 ? 5.534 14.037 -9.922 1.00 94.44 247 LEU A CA 1
ATOM 2075 C C . LEU A 1 247 ? 4.114 14.550 -9.670 1.00 94.44 247 LEU A C 1
ATOM 2077 O O . LEU A 1 247 ? 3.511 14.193 -8.659 1.00 94.44 247 LEU A O 1
ATOM 2081 N N . ASN A 1 248 ? 3.565 15.337 -10.595 1.00 90.75 248 ASN A N 1
ATOM 2082 C CA . ASN A 1 248 ? 2.231 15.920 -10.464 1.00 90.75 248 ASN A CA 1
ATOM 2083 C C . ASN A 1 248 ? 1.153 14.842 -10.305 1.00 90.75 248 ASN A C 1
ATOM 2085 O O . ASN A 1 248 ? 0.300 14.947 -9.421 1.00 90.75 248 ASN A O 1
ATOM 2089 N N . THR A 1 249 ? 1.229 13.777 -11.106 1.00 88.75 249 THR A N 1
ATOM 2090 C CA . THR A 1 249 ? 0.288 12.652 -11.039 1.00 88.75 249 THR A CA 1
ATOM 2091 C C . THR A 1 249 ? 0.381 11.938 -9.694 1.00 88.75 249 THR A C 1
ATOM 2093 O O . THR A 1 249 ? -0.626 11.778 -9.004 1.00 88.75 249 THR A O 1
ATOM 2096 N N . VAL A 1 250 ? 1.586 11.544 -9.273 1.00 93.44 250 VAL A N 1
ATOM 2097 C CA . VAL A 1 250 ? 1.785 10.825 -8.007 1.00 93.44 250 VAL A CA 1
ATOM 2098 C C . VAL A 1 250 ? 1.338 11.685 -6.823 1.00 93.44 250 VAL A C 1
ATOM 2100 O O . VAL A 1 250 ? 0.576 11.207 -5.985 1.00 93.44 250 VAL A O 1
ATOM 2103 N N . ILE A 1 251 ? 1.732 12.961 -6.770 1.00 94.19 251 ILE A N 1
ATOM 2104 C CA . ILE A 1 251 ? 1.345 13.881 -5.690 1.00 94.19 251 ILE A CA 1
ATOM 2105 C C . ILE A 1 251 ? -0.169 14.104 -5.653 1.00 94.19 251 ILE A C 1
ATOM 2107 O O . ILE A 1 251 ? -0.742 14.134 -4.564 1.00 94.19 251 ILE A O 1
ATOM 2111 N N . TYR A 1 252 ? -0.835 14.226 -6.804 1.00 89.94 252 TYR A N 1
ATOM 2112 C CA . TYR A 1 252 ? -2.292 14.345 -6.856 1.00 89.94 252 TYR A CA 1
ATOM 2113 C C . TYR A 1 252 ? -2.978 13.162 -6.162 1.00 89.94 252 TYR A C 1
ATOM 2115 O O . TYR A 1 252 ? -3.826 13.367 -5.292 1.00 89.94 252 TYR A O 1
ATOM 2123 N N . PHE A 1 253 ? -2.576 11.927 -6.480 1.00 88.69 253 PHE A N 1
ATOM 2124 C CA . PHE A 1 253 ? -3.157 10.741 -5.850 1.00 88.69 253 PHE A CA 1
ATOM 2125 C C . PHE A 1 253 ? -2.772 10.616 -4.373 1.00 88.69 253 PHE A C 1
ATOM 2127 O O . PHE A 1 253 ? -3.631 10.294 -3.554 1.00 88.69 253 PHE A O 1
ATOM 2134 N N . LEU A 1 254 ? -1.535 10.945 -3.990 1.00 92.25 254 LEU A N 1
ATOM 2135 C CA . LEU A 1 254 ? -1.159 10.983 -2.574 1.00 92.25 254 LEU A CA 1
ATOM 2136 C C . LEU A 1 254 ? -2.040 11.967 -1.783 1.00 92.25 254 LEU A C 1
ATOM 2138 O O . LEU A 1 254 ? -2.519 11.610 -0.709 1.00 92.25 254 LEU A O 1
ATOM 2142 N N . LYS A 1 255 ? -2.343 13.151 -2.333 1.00 89.81 255 LYS A N 1
ATOM 2143 C CA . LYS A 1 255 ? -3.264 14.129 -1.725 1.00 89.81 255 LYS A CA 1
ATOM 2144 C C . LYS A 1 255 ? -4.717 13.658 -1.715 1.00 89.81 255 LYS A C 1
ATOM 2146 O O . LYS A 1 255 ? -5.413 13.855 -0.724 1.00 89.81 255 LYS A O 1
ATOM 2151 N N . LEU A 1 256 ? -5.188 13.002 -2.779 1.00 84.81 256 LEU A N 1
ATOM 2152 C CA . LEU A 1 256 ? -6.552 12.455 -2.860 1.00 84.81 256 LEU A CA 1
ATOM 2153 C C . LEU A 1 256 ? -6.836 11.458 -1.721 1.00 84.81 256 LEU A C 1
ATOM 2155 O O . LEU A 1 256 ? -7.929 11.461 -1.134 1.00 84.81 256 LEU A O 1
ATOM 2159 N N . PHE A 1 257 ? -5.825 10.645 -1.404 1.00 87.69 257 PHE A N 1
ATOM 2160 C CA . PHE A 1 257 ? -5.813 9.690 -0.295 1.00 87.69 257 PHE A CA 1
ATOM 2161 C C . PHE A 1 257 ? -5.307 10.282 1.029 1.00 87.69 257 PHE A C 1
ATOM 2163 O O . PHE A 1 257 ? -5.334 9.580 2.044 1.00 87.69 257 PHE A O 1
ATOM 2170 N N . GLU A 1 258 ? -4.940 11.568 1.031 1.00 89.25 258 GLU A N 1
ATOM 2171 C CA . GLU A 1 258 ? -4.520 12.368 2.188 1.00 89.25 258 GLU A CA 1
ATOM 2172 C C . GLU A 1 258 ? -3.317 11.747 2.925 1.00 89.25 258 GLU A C 1
ATOM 2174 O O . GLU A 1 258 ? -3.311 11.593 4.148 1.00 89.25 258 GLU A O 1
ATOM 2179 N N . LEU A 1 259 ? -2.321 11.337 2.134 1.00 89.94 259 LEU A N 1
ATOM 2180 C CA . LEU A 1 259 ? -1.045 10.771 2.581 1.00 89.94 259 LEU A CA 1
ATOM 2181 C C . LEU A 1 259 ? 0.074 11.817 2.692 1.00 89.94 259 LEU A C 1
ATOM 2183 O O . LEU A 1 259 ? 1.061 11.566 3.383 1.00 89.94 259 LEU A O 1
ATOM 2187 N N . VAL A 1 260 ? -0.081 12.954 2.008 1.00 89.69 260 VAL A N 1
ATOM 2188 C CA . VAL A 1 260 ? 0.816 14.123 2.007 1.00 89.69 260 VAL A CA 1
ATOM 2189 C C . VAL A 1 260 ? 0.012 15.413 2.016 1.00 89.69 260 VAL A C 1
ATOM 2191 O O . VAL A 1 260 ? -1.166 15.368 1.585 1.00 89.69 260 VAL A O 1
#

Nearest PDB structures (foldseek):
  3v6k-assembly2_J  TM=4.256E-01  e=2.592E+00  Saccharolobus solfataricus P2
  4oql-assembly1_B  TM=3.542E-01  e=2.168E+00  Human alphaherpesvirus 1 strain 17
  1e2l-assembly1_A  TM=3.612E-01  e=3.490E+00  Human alphaherpesvirus 1 strain 17
  1ki8-assembly1_A  TM=3.538E-01  e=3.704E+00  Human alphaherpesvirus 1 strain 17
  1e2j-assembly1_A  TM=3.522E-01  e=8.032E+00  Human alphaherpesvirus 1 strain 17

Solvent-accessible surface area (backbone atoms only — not comparable to full-atom values): 14698 Å² total; per-residue (Å²): 118,68,43,44,35,33,37,43,35,31,35,41,49,99,83,67,51,76,43,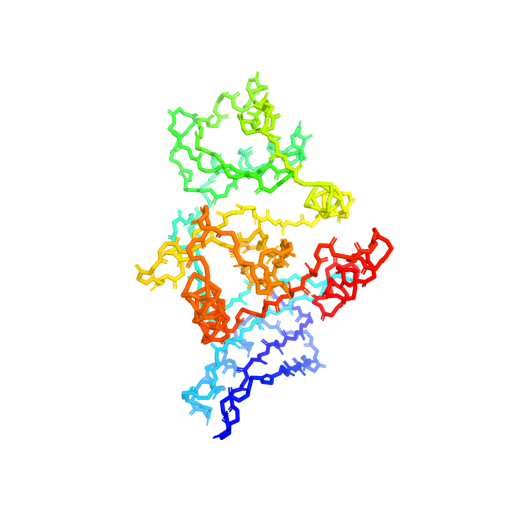83,46,79,47,71,54,98,51,67,39,45,65,64,63,56,48,55,51,53,52,49,46,43,70,76,43,46,90,29,47,50,36,42,32,40,31,39,60,52,99,94,37,62,43,61,76,46,60,76,68,77,64,62,78,71,40,56,92,68,80,49,74,71,46,47,54,50,53,50,49,26,65,76,75,33,77,56,46,44,83,60,34,41,79,84,47,53,87,40,66,28,37,31,36,34,52,74,14,50,75,49,78,44,32,54,52,48,46,75,72,66,58,73,64,70,68,78,74,44,92,72,92,68,54,71,68,60,49,48,52,40,50,52,39,35,75,69,68,48,52,44,35,49,60,43,51,34,46,62,73,71,41,94,51,86,47,63,40,52,29,38,36,34,50,86,75,40,72,59,34,33,40,37,76,40,50,68,80,80,78,48,88,48,79,51,73,93,63,52,19,71,62,36,44,53,51,47,55,51,47,53,48,53,51,48,54,52,34,49,66,61,50,28,52,74,45,80,42,57,65,84,55,48,74,67,54,47,48,53,53,54,52,50,54,36,42,77,72,38,75,102

Foldseek 3Di:
DWAWWWKWWWFQDPVRDIDIDIGTDPGTDDPVVVVVVVVVCCVVRPLGTQKMFIWGDDPQFTAGDDMPDFLCPQFDPDQDPVNVVLQVCCVVPPLQKGFTGYDDDQQAWGWMAGLLAEIDIDRSVVVVVPDDDPVVVDPDDDDPLLVLVSVLCSVLSWHKHAQCFCVSVVDPDRHTFGIFGDHPNHGAATEAADEVLQPDQDCDVVQPGNVSNVVVVVVVVVVQVSCVSNVHHYHYDYPPDDSVRSNVSVVVVCVVVRVD

pLDDT: mean 85.84, std 14.25, range [29.02, 97.62]

Secondary structure (DSSP, 8-state):
--B-EEEEEEEE-TT--EEEEEEE-SS-B-HHHHHHHHHHHHHHHGGGEEEEEEEEEETTEEEEEEES--S-TTS-SS--HHHHHHHHHHHHH-TTEEE-S----TTS-EEEEETTS-EEEE-HHHHHTT---HHHHS-----HHHHHHHHHHHHTT--EEEEEEGGGGT-SS--EEEEEEEETTEEEEEEEEE-GGGTS----GGGTHHHHHHHHHHHHHHHHHHHHHTT--EEEEETTS-HHHHHHHHHHHHHHTT--

Sequence (260 aa):
MKFEGKILFYVKDTYNCVHIYKKKSKGPAEIEKYQEYVDRLKEELTDKLVKAFIVKHEEGRNIYIRCTDTWRTDLNETISPNHQKYINFLSENREDIRFVGPYKAMRRKGLHLCSRGHEWVIEPIKVKRGETCSHCRKKIKESNGAKFITNLLASQKIEFIKEVSMKRFGCDRDFRLDFVICQNNFPLFAIEFNGIQHYKYMRSEYFGGFKGSRERMKRDRIKREFCWSLGLPVVDIPYTESEEQILNTVIYFLKLFELV

Organism: NCBI:txid1307436

InterPro domains:
  IPR024402 Domain of unknown function DUF2726 [PF10881] (174-243)